Protein AF-A0A316H080-F1 (afdb_monomer_lite)

Foldseek 3Di:
DPPDPVVVVVCPDLVNLLCVLLVVLLVLLCCQVVPQVVVCCVPVNPPDPQAGQQNQSLLSLLVLCLVVQLSSLVSNLVSLLVSCVVPVDPPFDPVLSVQLSCLVRVLLSVLLCVVCVVVVNNPPDCPDPCNVVSSLVSQLRSQQSSLVSNLVSVCVRPPPSNDPSNSVRSSNSSNSNNVVNVVVVVVVVVVVVVVVVVD

Organism: NCBI:txid164332

Structure (mmCIF, N/CA/C/O backbone):
data_AF-A0A316H080-F1
#
_entry.id   AF-A0A316H080-F1
#
loop_
_atom_site.group_PDB
_atom_site.id
_atom_site.type_symbol
_atom_site.label_atom_id
_atom_site.label_alt_id
_atom_site.label_comp_id
_atom_site.label_asym_id
_atom_site.label_entity_id
_atom_site.label_seq_id
_atom_site.pdbx_PDB_ins_code
_atom_site.Cartn_x
_atom_site.Cartn_y
_atom_site.Cartn_z
_atom_site.occupancy
_atom_site.B_iso_or_equiv
_atom_site.auth_seq_id
_atom_site.auth_comp_id
_atom_site.auth_asym_id
_atom_site.auth_atom_id
_atom_site.pdbx_PDB_model_num
ATOM 1 N N . MET A 1 1 ? -32.133 -2.693 11.289 1.00 45.84 1 MET A N 1
ATOM 2 C CA . MET A 1 1 ? -31.827 -4.051 10.782 1.00 45.84 1 MET A CA 1
ATOM 3 C C . MET A 1 1 ? -30.527 -4.527 11.407 1.00 45.84 1 MET A C 1
ATOM 5 O O . MET A 1 1 ? -29.445 -4.216 10.919 1.00 45.84 1 MET A O 1
ATOM 9 N N . GLU A 1 2 ? -30.630 -5.203 12.543 1.00 45.09 2 GLU A N 1
ATOM 10 C CA . GLU A 1 2 ? -29.490 -5.771 13.254 1.00 45.09 2 GLU A CA 1
ATOM 11 C C . GLU A 1 2 ? -29.022 -7.025 12.501 1.00 45.09 2 GLU A C 1
ATOM 13 O O . GLU A 1 2 ? -29.750 -8.008 12.401 1.00 45.09 2 GLU A O 1
ATOM 18 N N . LYS A 1 3 ? -27.849 -6.963 11.852 1.00 55.53 3 LYS A N 1
ATOM 19 C CA . LYS A 1 3 ? -27.286 -8.118 11.127 1.00 55.53 3 LYS A CA 1
ATOM 20 C C . LYS A 1 3 ? -27.113 -9.292 12.097 1.00 55.53 3 LYS A C 1
ATOM 22 O O . LYS A 1 3 ? -26.374 -9.137 13.070 1.00 55.53 3 LYS A O 1
ATOM 27 N N . ASN A 1 4 ? -27.739 -10.428 11.764 1.00 77.00 4 ASN A N 1
ATOM 28 C CA . ASN A 1 4 ? -27.699 -11.702 12.488 1.00 77.00 4 ASN A CA 1
ATOM 29 C C . ASN A 1 4 ? -26.263 -12.019 12.987 1.00 77.00 4 ASN A C 1
ATOM 31 O O . ASN A 1 4 ? -25.309 -11.925 12.199 1.00 77.00 4 ASN A O 1
ATOM 35 N N . PRO A 1 5 ? -26.078 -12.353 14.281 1.00 72.94 5 PRO A N 1
ATOM 36 C CA . PRO A 1 5 ? -24.770 -12.636 14.877 1.00 72.94 5 PRO A CA 1
ATOM 37 C C . PRO A 1 5 ? -23.991 -13.745 14.159 1.00 72.94 5 PRO A C 1
ATOM 39 O O . PRO A 1 5 ? -22.766 -13.652 14.056 1.00 72.94 5 PRO A O 1
ATOM 42 N N . GLU A 1 6 ? -24.668 -14.737 13.576 1.00 71.31 6 GLU A N 1
ATOM 43 C CA . GLU A 1 6 ? -24.010 -15.774 12.773 1.00 71.31 6 GLU A CA 1
ATOM 44 C C . GLU A 1 6 ? -23.392 -15.204 11.496 1.00 71.31 6 GLU A C 1
ATOM 46 O O . GLU A 1 6 ? -22.246 -15.505 11.159 1.00 71.31 6 GLU A O 1
ATOM 51 N N . THR A 1 7 ? -24.095 -14.284 10.832 1.00 69.06 7 THR A N 1
ATOM 52 C CA . THR A 1 7 ? -23.588 -13.597 9.642 1.00 69.06 7 THR A CA 1
ATOM 53 C C . THR A 1 7 ? -22.339 -12.777 9.971 1.00 69.06 7 THR A C 1
ATOM 55 O O . THR A 1 7 ? -21.382 -12.789 9.200 1.00 69.06 7 THR A O 1
ATOM 58 N N . ARG A 1 8 ?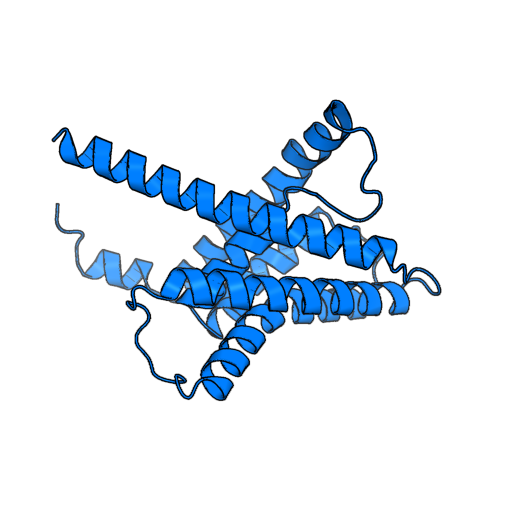 -22.283 -12.108 11.135 1.00 68.31 8 ARG A N 1
ATOM 59 C CA . ARG A 1 8 ? -21.060 -11.406 11.577 1.00 68.31 8 ARG A CA 1
ATOM 60 C C . ARG A 1 8 ? -19.903 -12.368 11.842 1.00 68.31 8 ARG A C 1
ATOM 62 O O . ARG A 1 8 ? -18.763 -12.033 11.534 1.00 68.31 8 ARG A O 1
ATOM 69 N N . ARG A 1 9 ? -20.182 -13.551 12.394 1.00 74.06 9 ARG A N 1
ATOM 70 C CA . ARG A 1 9 ? -19.163 -14.562 12.707 1.00 74.06 9 ARG A CA 1
ATOM 71 C C . ARG A 1 9 ? -18.524 -15.135 11.440 1.00 74.06 9 ARG A C 1
ATOM 73 O O . ARG A 1 9 ? -17.303 -15.239 11.381 1.00 74.06 9 ARG A O 1
ATOM 80 N N . VAL A 1 10 ? -19.330 -15.414 10.413 1.00 70.31 10 VAL A N 1
ATOM 81 C CA . VAL A 1 10 ? -18.848 -15.887 9.102 1.00 70.31 10 VAL A CA 1
ATOM 82 C C . VAL A 1 10 ? -18.034 -14.806 8.385 1.00 70.31 10 VAL A C 1
ATOM 84 O O . VAL A 1 10 ? -16.929 -15.087 7.922 1.00 70.31 10 VAL A O 1
ATOM 87 N N . LEU A 1 11 ? -18.522 -13.558 8.354 1.00 70.25 11 LEU A N 1
ATOM 88 C CA . LEU A 1 11 ? -17.794 -12.426 7.756 1.00 70.25 11 LEU A CA 1
ATOM 89 C C . LEU A 1 11 ? -16.446 -12.144 8.436 1.00 70.25 11 LEU A C 1
ATOM 91 O O . LEU A 1 11 ? -15.517 -11.683 7.780 1.00 70.25 11 LEU A O 1
ATOM 95 N N . ASN A 1 12 ? -16.331 -12.435 9.731 1.00 78.19 12 ASN A N 1
ATOM 96 C CA . ASN A 1 12 ? -15.096 -12.245 10.489 1.00 78.19 12 ASN A CA 1
ATOM 97 C C . ASN A 1 12 ? -14.151 -13.452 10.440 1.00 78.19 12 ASN A C 1
ATOM 99 O O . ASN A 1 12 ? -13.085 -13.400 11.055 1.00 78.19 12 ASN A O 1
ATOM 103 N N . SER A 1 13 ? -14.512 -14.527 9.734 1.00 87.31 13 SER A N 1
ATOM 104 C CA . SER A 1 13 ? -13.633 -15.685 9.607 1.00 87.31 13 SER A CA 1
ATOM 105 C C . SER A 1 13 ? -12.375 -15.327 8.792 1.00 87.31 13 SER A C 1
ATOM 107 O O . SER A 1 13 ? -12.478 -14.637 7.771 1.00 87.31 13 SER A O 1
ATOM 109 N N . PRO A 1 14 ? -11.178 -15.796 9.200 1.00 88.50 14 PRO A N 1
ATOM 110 C CA . PRO A 1 14 ? -9.933 -15.542 8.476 1.00 88.50 14 PRO A CA 1
ATOM 111 C C . PRO A 1 14 ? -9.984 -15.822 6.962 1.00 88.50 14 PRO A C 1
ATOM 113 O O . PRO A 1 14 ? -9.531 -14.960 6.213 1.00 88.50 14 PRO A O 1
ATOM 116 N N . PRO A 1 15 ? -10.557 -16.942 6.460 1.00 89.38 15 PRO A N 1
ATOM 117 C CA . PRO A 1 15 ? -10.584 -17.198 5.018 1.00 89.38 15 PRO A CA 1
ATOM 118 C C . PRO A 1 15 ? -11.458 -16.197 4.252 1.00 89.38 15 PRO A C 1
ATOM 120 O O . PRO A 1 15 ? -11.080 -15.769 3.162 1.00 89.38 15 PRO A O 1
ATOM 123 N N . VAL A 1 16 ? -12.592 -15.773 4.823 1.00 90.25 16 VAL A N 1
ATOM 124 C CA . VAL A 1 16 ? -13.460 -14.763 4.199 1.00 90.25 16 VAL A CA 1
ATOM 125 C C . VAL A 1 16 ? -12.756 -13.409 4.159 1.00 90.25 16 VAL A C 1
ATOM 127 O O . VAL A 1 16 ? -12.789 -12.742 3.127 1.00 90.25 16 VAL A O 1
ATOM 130 N N . LYS A 1 17 ? -12.058 -13.023 5.236 1.00 90.31 17 LYS A N 1
ATOM 131 C CA . LYS A 1 17 ? -11.241 -11.802 5.250 1.00 90.31 17 LYS A CA 1
ATOM 132 C C . LYS A 1 17 ? -10.152 -11.836 4.182 1.00 90.31 17 LYS A C 1
ATOM 134 O O . LYS A 1 17 ? -10.043 -10.875 3.428 1.00 90.31 17 LYS A O 1
ATOM 139 N N . THR A 1 18 ? -9.396 -12.930 4.077 1.00 92.44 18 THR A N 1
ATOM 140 C CA . THR A 1 18 ? -8.377 -13.094 3.029 1.00 92.44 18 THR A CA 1
ATOM 141 C C . THR A 1 18 ? -8.987 -12.921 1.645 1.00 92.44 18 THR A C 1
ATOM 143 O O . THR A 1 18 ? -8.486 -12.126 0.856 1.00 92.44 18 THR A O 1
ATOM 146 N N . LEU A 1 19 ? -10.093 -13.617 1.363 1.00 93.56 19 LEU A N 1
ATOM 147 C CA . LEU A 1 19 ? -10.756 -13.564 0.062 1.00 93.56 19 LEU A CA 1
ATOM 148 C C . LEU A 1 19 ? -11.213 -12.142 -0.286 1.00 93.56 19 LEU A C 1
ATOM 150 O O . LEU A 1 19 ? -10.944 -11.658 -1.383 1.00 93.56 19 LEU A O 1
ATOM 154 N N . VAL A 1 20 ? -11.870 -11.457 0.652 1.00 93.62 20 VAL A N 1
ATOM 155 C CA . VAL A 1 20 ? -12.386 -10.100 0.440 1.00 93.62 20 VAL A CA 1
ATOM 156 C C . VAL A 1 20 ? -11.247 -9.093 0.295 1.00 93.62 20 VAL A C 1
ATOM 158 O O . VAL A 1 20 ? -11.244 -8.313 -0.653 1.00 93.62 20 VAL A O 1
ATOM 161 N N . LEU A 1 21 ? -10.269 -9.103 1.203 1.00 94.50 21 LEU A N 1
ATOM 162 C CA . LEU A 1 21 ? -9.181 -8.124 1.208 1.00 94.50 21 LEU A CA 1
ATOM 163 C C . LEU A 1 21 ? -8.248 -8.309 0.011 1.00 94.50 21 LEU A C 1
ATOM 165 O O . LEU A 1 21 ? -7.911 -7.327 -0.648 1.00 94.50 21 LEU A O 1
ATOM 169 N N . SER A 1 22 ? -7.886 -9.550 -0.324 1.00 94.12 22 SER A N 1
ATOM 170 C CA . SER A 1 22 ? -7.125 -9.830 -1.543 1.00 94.12 22 SER A CA 1
ATOM 171 C C . SER A 1 22 ? -7.927 -9.520 -2.803 1.00 94.12 22 SER A C 1
ATOM 173 O O . SER A 1 22 ? -7.367 -8.965 -3.742 1.00 94.12 22 SER A O 1
ATOM 175 N N . GLY A 1 23 ? -9.232 -9.809 -2.828 1.00 94.25 23 GLY A N 1
ATOM 176 C CA . GLY A 1 23 ? -10.099 -9.462 -3.956 1.00 94.25 23 GLY A CA 1
ATOM 177 C C . GLY A 1 23 ? -10.169 -7.953 -4.201 1.00 94.25 23 GLY A C 1
ATOM 178 O O . GLY A 1 23 ? -10.011 -7.506 -5.335 1.00 94.25 23 GLY A O 1
ATOM 179 N N . ILE A 1 24 ? -10.326 -7.156 -3.138 1.00 94.94 24 ILE A N 1
ATOM 180 C CA . ILE A 1 24 ? -10.283 -5.688 -3.220 1.00 94.94 24 ILE A CA 1
ATOM 181 C C . ILE A 1 24 ? -8.909 -5.220 -3.701 1.00 94.94 24 ILE A C 1
ATOM 183 O O . ILE A 1 24 ? -8.838 -4.369 -4.5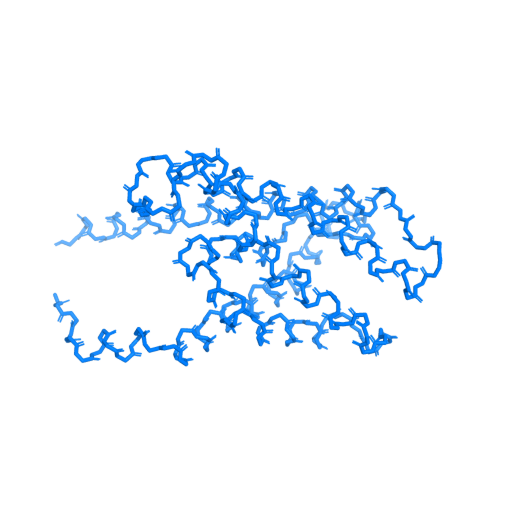84 1.00 94.94 24 ILE A O 1
ATOM 187 N N . LEU A 1 25 ? -7.822 -5.783 -3.165 1.00 94.31 25 LEU A N 1
ATOM 188 C CA . LEU A 1 25 ? -6.469 -5.432 -3.590 1.00 94.31 25 LEU A CA 1
ATOM 189 C C . LEU A 1 25 ? -6.269 -5.688 -5.089 1.00 94.31 25 LEU A C 1
ATOM 191 O O . LEU A 1 25 ? -5.780 -4.807 -5.788 1.00 94.31 25 LEU A O 1
ATOM 195 N N . VAL A 1 26 ? -6.683 -6.854 -5.594 1.00 94.88 26 VAL A N 1
ATOM 196 C CA . VAL A 1 26 ? -6.605 -7.182 -7.026 1.00 94.88 26 VAL A CA 1
ATOM 197 C C . VAL A 1 26 ? -7.430 -6.199 -7.849 1.00 94.88 26 VAL A C 1
ATOM 199 O O . VAL A 1 26 ? -6.930 -5.680 -8.841 1.00 94.88 26 VAL A O 1
ATOM 202 N N . ALA A 1 27 ? -8.655 -5.881 -7.424 1.00 94.50 27 ALA A N 1
ATOM 203 C CA . ALA A 1 27 ? -9.484 -4.896 -8.112 1.00 94.50 27 ALA A CA 1
ATOM 204 C C . ALA A 1 27 ? -8.803 -3.518 -8.172 1.00 94.50 27 ALA A C 1
ATOM 206 O O . ALA A 1 27 ? -8.799 -2.888 -9.225 1.00 94.50 27 ALA A O 1
ATOM 207 N N . LEU A 1 28 ? -8.176 -3.068 -7.081 1.00 93.62 28 LEU A N 1
ATOM 208 C CA . LEU A 1 28 ? -7.415 -1.816 -7.061 1.00 93.62 28 LEU A CA 1
ATOM 209 C C . LEU A 1 28 ? -6.197 -1.871 -7.981 1.00 93.62 28 LEU A C 1
ATOM 211 O O . LEU A 1 28 ? -5.952 -0.910 -8.699 1.00 93.62 28 LEU A O 1
ATOM 215 N N . VAL A 1 29 ? -5.461 -2.985 -8.002 1.00 92.06 29 VAL A N 1
ATOM 216 C CA . VAL A 1 29 ? -4.328 -3.179 -8.918 1.00 92.06 29 VAL A CA 1
ATOM 217 C C . VAL A 1 29 ? -4.794 -3.090 -10.372 1.00 92.06 29 VAL A C 1
ATOM 219 O O . VAL A 1 29 ? -4.163 -2.386 -11.160 1.00 92.06 29 VAL A O 1
ATOM 222 N N . VAL A 1 30 ? -5.910 -3.743 -10.709 1.00 93.62 30 VAL A N 1
ATOM 223 C CA . VAL A 1 30 ? -6.507 -3.702 -12.050 1.00 93.62 30 VAL A CA 1
ATOM 224 C C . VAL A 1 30 ? -6.950 -2.286 -12.406 1.00 93.62 30 VAL A C 1
ATOM 226 O O . VAL A 1 30 ? -6.586 -1.788 -13.462 1.00 93.62 30 VAL A O 1
ATOM 229 N N . ILE A 1 31 ? -7.672 -1.594 -11.521 1.00 93.12 31 ILE A N 1
ATOM 230 C CA . ILE A 1 31 ? -8.096 -0.203 -11.748 1.00 93.12 31 ILE A CA 1
ATOM 231 C C . ILE A 1 31 ? -6.880 0.704 -11.954 1.00 93.12 31 ILE A C 1
ATOM 233 O O . ILE A 1 31 ? -6.865 1.521 -12.874 1.00 93.12 31 ILE A O 1
ATOM 237 N N . THR A 1 32 ? -5.842 0.551 -11.132 1.00 91.56 32 THR A N 1
ATOM 238 C CA . THR A 1 32 ? -4.633 1.360 -11.252 1.00 91.56 32 THR A CA 1
ATOM 239 C C . THR A 1 32 ? -3.960 1.153 -12.606 1.00 91.56 32 THR A C 1
ATOM 241 O O . THR A 1 32 ? -3.711 2.129 -13.302 1.00 91.56 32 THR A O 1
ATOM 244 N N . HIS A 1 33 ? -3.735 -0.084 -13.040 1.00 89.56 33 HIS A N 1
ATOM 245 C CA . HIS A 1 33 ? -3.022 -0.328 -14.297 1.00 89.56 33 HIS A CA 1
ATOM 246 C C . HIS A 1 33 ? -3.889 -0.139 -15.548 1.00 89.56 33 HIS A C 1
ATOM 248 O O . HIS A 1 33 ? -3.376 0.254 -16.589 1.00 89.56 33 HIS A O 1
ATOM 254 N N . SER A 1 34 ? -5.192 -0.414 -15.477 1.00 90.31 34 SER A N 1
ATOM 255 C CA . SER A 1 34 ? -6.083 -0.368 -16.644 1.00 90.31 34 SER A CA 1
ATOM 256 C C . SER A 1 34 ? -6.801 0.966 -16.829 1.00 90.31 34 SER A C 1
ATOM 258 O O . SER A 1 34 ? -7.292 1.224 -17.922 1.00 90.31 34 SER A O 1
ATOM 260 N N . VAL A 1 35 ? -6.890 1.805 -15.793 1.00 91.38 35 VAL A N 1
ATOM 261 C CA . VAL A 1 35 ? -7.591 3.100 -15.865 1.00 91.38 35 VAL A CA 1
ATOM 262 C C . VAL A 1 35 ? -6.659 4.252 -15.524 1.00 91.38 35 VAL A C 1
ATOM 264 O O . VAL A 1 35 ? -6.578 5.215 -16.278 1.00 91.38 35 VAL A O 1
ATOM 267 N N . ILE A 1 36 ? -5.946 4.166 -14.404 1.00 89.62 36 ILE A N 1
ATOM 268 C CA . ILE A 1 36 ? -5.178 5.305 -13.885 1.00 89.62 36 ILE A CA 1
ATOM 269 C C . ILE A 1 36 ? -3.898 5.521 -14.666 1.00 89.62 36 ILE A C 1
ATOM 271 O O . ILE A 1 36 ? -3.662 6.632 -15.112 1.00 89.62 36 ILE A O 1
ATOM 275 N N . VAL A 1 37 ? -3.111 4.469 -14.872 1.00 88.75 37 VAL A N 1
ATOM 276 C CA . VAL A 1 37 ? -1.889 4.521 -15.679 1.00 88.75 37 VAL A CA 1
ATOM 277 C C . VAL A 1 37 ? -2.164 5.104 -17.073 1.00 88.75 37 VAL A C 1
ATOM 279 O O . VAL A 1 37 ? -1.567 6.127 -17.397 1.00 88.75 37 VAL A O 1
ATOM 282 N N . PRO A 1 38 ? -3.106 4.581 -17.890 1.00 88.25 38 PRO A N 1
ATOM 283 C CA . PRO A 1 38 ? -3.368 5.172 -19.204 1.00 88.25 38 PRO A CA 1
ATOM 284 C C . PRO A 1 38 ? -3.900 6.608 -19.115 1.00 88.25 38 PRO A C 1
ATOM 286 O O . PRO A 1 38 ? -3.559 7.436 -19.955 1.00 88.25 38 PRO A O 1
ATOM 289 N N . PHE A 1 39 ? -4.693 6.935 -18.093 1.00 88.06 39 PHE A N 1
ATOM 290 C CA . PHE A 1 39 ? -5.148 8.305 -17.874 1.00 88.06 39 PHE A CA 1
ATOM 291 C C . PHE A 1 39 ? -3.981 9.258 -17.563 1.00 88.06 39 PHE A C 1
ATOM 293 O O . PHE A 1 39 ? -3.881 10.313 -18.188 1.00 88.06 39 PHE A O 1
ATOM 300 N N . GLU A 1 40 ? -3.070 8.872 -16.665 1.00 86.38 40 GLU A N 1
ATOM 301 C CA . GLU A 1 40 ? -1.841 9.614 -16.361 1.00 86.38 40 GLU A CA 1
ATOM 302 C C . GLU A 1 40 ? -1.015 9.830 -17.633 1.00 86.38 40 GLU A C 1
ATOM 304 O O . GLU A 1 40 ? -0.646 10.971 -17.908 1.00 86.38 40 GLU A O 1
ATOM 309 N N . HIS A 1 41 ? -0.846 8.790 -18.459 1.00 85.88 41 HIS A N 1
ATOM 310 C CA . HIS A 1 41 ? -0.130 8.887 -19.733 1.00 85.88 41 HIS A CA 1
ATOM 311 C C . HIS A 1 41 ? -0.745 9.909 -20.695 1.00 85.88 41 HIS A C 1
ATOM 313 O O . HIS A 1 41 ? -0.039 10.694 -21.326 1.00 85.88 41 HIS A O 1
ATOM 319 N N . THR A 1 42 ? -2.076 9.945 -20.796 1.00 87.06 42 THR A N 1
ATOM 320 C CA . THR A 1 42 ? -2.763 10.886 -21.697 1.00 87.06 42 THR A CA 1
ATOM 321 C C . THR A 1 42 ? -2.760 12.334 -21.207 1.00 87.06 42 THR A C 1
ATOM 323 O O . THR A 1 42 ? -2.724 13.249 -22.026 1.00 87.06 42 THR A O 1
ATOM 326 N N . VAL A 1 43 ? -2.823 12.558 -19.890 1.00 85.81 43 VAL A N 1
ATOM 327 C CA . VAL A 1 43 ? -2.989 13.901 -19.306 1.00 85.81 43 VAL A CA 1
ATOM 328 C C . VAL A 1 43 ? -1.651 14.538 -18.942 1.00 85.81 43 VAL A C 1
ATOM 330 O O . VAL A 1 43 ? -1.475 15.740 -19.128 1.00 85.81 43 VAL A O 1
ATOM 333 N N . LEU A 1 44 ? -0.724 13.749 -18.400 1.00 80.19 44 LEU A N 1
ATOM 334 C CA . LEU A 1 44 ? 0.560 14.216 -17.878 1.00 80.19 44 LEU A CA 1
ATOM 335 C C . LEU A 1 44 ? 1.744 13.849 -18.793 1.00 80.19 44 LEU A C 1
ATOM 337 O O . LEU A 1 44 ? 2.852 14.324 -18.542 1.00 80.19 44 LEU A O 1
ATOM 341 N N . GLY A 1 45 ? 1.526 13.045 -19.841 1.00 78.25 45 GLY A N 1
ATOM 342 C CA . GLY A 1 45 ? 2.584 12.465 -20.681 1.00 78.25 45 GLY A CA 1
ATOM 343 C C . GLY A 1 45 ? 3.240 11.250 -20.016 1.00 78.25 45 GLY A C 1
ATOM 344 O O . GLY A 1 45 ? 2.599 10.567 -19.228 1.00 78.25 45 GLY A O 1
ATOM 345 N N . ASP A 1 46 ? 4.538 11.023 -20.248 1.00 71.88 46 ASP A N 1
ATOM 346 C CA . ASP A 1 46 ? 5.353 10.007 -19.546 1.00 71.88 46 ASP A CA 1
ATOM 347 C C . ASP A 1 46 ? 6.254 10.619 -18.443 1.00 71.88 46 ASP A C 1
ATOM 349 O O . ASP A 1 46 ? 7.480 10.553 -18.529 1.00 71.88 46 ASP A O 1
ATOM 353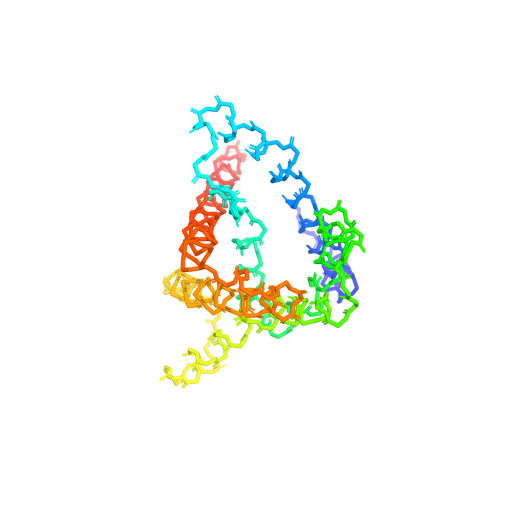 N N . PRO A 1 47 ? 5.720 11.260 -17.380 1.00 62.41 47 PRO A N 1
ATOM 354 C CA . PRO A 1 47 ? 6.568 11.841 -16.338 1.00 62.41 47 PRO A CA 1
ATOM 355 C C . PRO A 1 47 ? 7.151 10.783 -15.383 1.00 62.41 47 PRO A C 1
ATOM 357 O O . PRO A 1 47 ? 8.110 11.069 -14.660 1.00 62.41 47 PRO A O 1
ATOM 360 N N . PHE A 1 48 ? 6.581 9.571 -15.357 1.00 65.81 48 PHE A N 1
ATOM 361 C CA . PHE A 1 48 ? 6.970 8.481 -14.463 1.00 65.81 48 PHE A CA 1
ATOM 362 C C . PHE A 1 48 ? 7.282 7.191 -15.237 1.00 65.81 48 PHE A C 1
ATOM 364 O O . PHE A 1 48 ? 6.468 6.279 -15.281 1.00 65.81 48 PHE A O 1
ATOM 371 N N . ASP A 1 49 ? 8.500 7.066 -15.770 1.00 65.56 49 ASP A N 1
ATOM 372 C CA . ASP A 1 49 ? 8.967 5.821 -16.414 1.00 65.56 49 ASP A CA 1
ATOM 373 C C . ASP A 1 49 ? 8.921 4.586 -15.495 1.00 65.56 49 ASP A C 1
ATOM 375 O O . ASP A 1 49 ? 8.917 3.447 -15.963 1.00 65.56 49 ASP A O 1
ATOM 379 N N . GLN A 1 50 ? 8.973 4.782 -14.171 1.00 63.53 50 GLN A N 1
ATOM 380 C CA . GLN A 1 50 ? 9.145 3.696 -13.199 1.00 63.53 50 GLN A CA 1
ATOM 381 C C . GLN A 1 50 ? 8.155 3.752 -12.027 1.00 63.53 50 GLN A C 1
ATOM 383 O O . GLN A 1 50 ? 8.347 3.053 -11.030 1.00 63.53 50 GLN A O 1
ATOM 388 N N . GLY A 1 51 ? 7.108 4.577 -12.117 1.00 66.31 51 GLY A N 1
ATOM 389 C CA . GLY A 1 51 ? 6.146 4.776 -11.036 1.00 66.31 51 GLY A CA 1
ATOM 390 C C . GLY A 1 51 ? 4.746 5.112 -11.535 1.00 66.31 51 GLY A C 1
ATOM 391 O O . GLY A 1 51 ? 4.551 5.450 -12.692 1.00 66.31 51 GLY A O 1
ATOM 392 N N . VAL A 1 52 ? 3.768 5.020 -10.636 1.00 80.00 52 VAL A N 1
ATOM 393 C CA . VAL A 1 52 ? 2.381 5.437 -10.884 1.00 80.00 52 VAL A CA 1
ATOM 394 C C . VAL A 1 52 ? 2.028 6.467 -9.829 1.00 80.00 52 VAL A C 1
ATOM 396 O O . VAL A 1 52 ? 2.190 6.185 -8.638 1.00 80.00 52 VAL A O 1
ATOM 399 N N . LEU A 1 53 ? 1.572 7.652 -10.234 1.00 82.50 53 LEU A N 1
ATOM 400 C CA . LEU A 1 53 ? 1.357 8.750 -9.294 1.00 82.50 53 LEU A CA 1
ATOM 401 C C . LEU A 1 53 ? 0.186 8.442 -8.351 1.00 82.50 53 LEU A C 1
ATOM 403 O O . LEU A 1 53 ? 0.289 8.614 -7.139 1.00 82.50 53 LEU A O 1
ATOM 407 N N . PHE A 1 54 ? -0.914 7.914 -8.878 1.00 85.25 54 PHE A N 1
ATOM 408 C CA . PHE A 1 54 ? -2.079 7.503 -8.099 1.00 85.25 54 PHE A CA 1
ATOM 409 C C . PHE A 1 54 ? -2.081 5.990 -7.839 1.00 85.25 54 PHE A C 1
ATOM 411 O O . PHE A 1 54 ? -2.991 5.259 -8.237 1.00 85.25 54 PHE A O 1
ATOM 418 N N . TYR A 1 55 ? -1.073 5.494 -7.116 1.00 86.62 55 TYR A N 1
ATOM 419 C CA . TYR A 1 55 ? -0.976 4.070 -6.782 1.00 86.62 55 TYR A CA 1
ATOM 420 C C . TYR A 1 55 ? -1.879 3.675 -5.590 1.00 86.62 55 TYR A C 1
ATOM 422 O O . TYR A 1 55 ? -1.445 3.591 -4.438 1.00 86.62 55 TYR A O 1
ATOM 430 N N . LEU A 1 56 ? -3.167 3.416 -5.857 1.00 89.62 56 LEU A N 1
ATOM 431 C CA . LEU A 1 56 ? -4.159 3.042 -4.829 1.00 89.62 56 LEU A CA 1
ATOM 432 C C . LEU A 1 56 ? -3.841 1.780 -4.008 1.00 89.62 56 LEU A C 1
ATOM 434 O O . LEU A 1 56 ? -4.140 1.789 -2.808 1.00 89.62 56 LEU A O 1
ATOM 438 N N . PRO A 1 57 ? -3.267 0.697 -4.574 1.00 91.69 57 PRO A N 1
ATOM 439 C CA . PRO A 1 57 ? -3.028 -0.532 -3.819 1.00 91.69 57 PRO A CA 1
ATOM 440 C C . PRO A 1 57 ? -2.223 -0.295 -2.538 1.00 91.69 57 PRO A C 1
ATOM 442 O O . PRO A 1 57 ? -2.496 -0.913 -1.509 1.00 91.69 57 PRO A O 1
ATOM 445 N N . PHE A 1 58 ? -1.278 0.649 -2.576 1.00 92.31 58 PHE A N 1
ATOM 446 C CA . PHE A 1 58 ? -0.470 1.011 -1.417 1.00 92.31 58 PHE A CA 1
ATOM 447 C C . PHE A 1 58 ? -1.307 1.606 -0.280 1.00 92.31 58 PHE A C 1
ATOM 449 O O . PHE A 1 58 ? -1.213 1.145 0.857 1.00 92.31 58 PHE A O 1
ATOM 456 N N . GLY A 1 59 ? -2.167 2.586 -0.575 1.00 91.19 59 GLY A N 1
ATOM 457 C CA . GLY A 1 59 ? -3.021 3.213 0.435 1.00 91.19 59 GLY A CA 1
ATOM 458 C C . GLY A 1 59 ? -3.952 2.213 1.115 1.00 91.19 59 GLY A C 1
ATOM 459 O O . GLY A 1 59 ? -4.056 2.190 2.342 1.00 91.19 59 GLY A O 1
ATOM 460 N N . PHE A 1 60 ? -4.580 1.340 0.325 1.00 93.75 60 PHE A N 1
ATOM 461 C CA . PHE A 1 60 ? -5.427 0.268 0.844 1.00 93.75 60 PHE A CA 1
ATOM 462 C C . PHE A 1 60 ? -4.654 -0.688 1.757 1.00 93.75 60 PHE A C 1
ATOM 464 O O . PHE A 1 60 ? -5.104 -0.971 2.867 1.00 93.75 60 PHE A O 1
ATOM 471 N N . TRP A 1 61 ? -3.471 -1.140 1.336 1.00 92.50 61 TRP A N 1
ATOM 472 C CA . TRP A 1 61 ? -2.637 -2.017 2.151 1.00 92.50 61 TRP A CA 1
ATOM 473 C C . TRP A 1 61 ? -2.257 -1.371 3.489 1.00 92.50 61 TRP A C 1
ATOM 475 O O . TRP A 1 61 ? -2.436 -2.009 4.526 1.00 92.50 61 TRP A O 1
ATOM 485 N N . VAL A 1 62 ? -1.803 -0.114 3.513 1.00 93.06 62 VAL A N 1
ATOM 486 C CA . VAL A 1 62 ? -1.452 0.573 4.772 1.00 93.06 62 VAL A CA 1
ATOM 487 C C . VAL A 1 62 ? -2.645 0.606 5.735 1.00 93.06 62 VAL A C 1
ATOM 489 O O . VAL A 1 62 ? -2.487 0.342 6.928 1.00 93.06 62 VAL A O 1
ATOM 492 N N . ILE A 1 63 ? -3.853 0.859 5.223 1.00 91.88 63 ILE A N 1
ATOM 493 C CA . ILE A 1 63 ? -5.085 0.855 6.024 1.00 91.88 63 ILE A CA 1
ATOM 494 C C . ILE A 1 63 ? -5.390 -0.552 6.558 1.00 91.88 63 ILE A C 1
ATOM 496 O O . ILE A 1 63 ? -5.706 -0.713 7.735 1.00 91.88 63 ILE A O 1
ATOM 500 N N . VAL A 1 64 ? -5.272 -1.591 5.730 1.00 92.38 64 VAL A N 1
ATOM 501 C CA . VAL A 1 64 ? -5.489 -2.979 6.169 1.00 92.38 64 VAL A CA 1
ATOM 502 C C . VAL A 1 64 ? -4.451 -3.397 7.214 1.00 92.38 64 VAL A C 1
ATOM 504 O O . VAL A 1 64 ? -4.811 -4.017 8.211 1.00 92.38 64 VAL A O 1
ATOM 507 N N . ALA A 1 65 ? -3.185 -3.015 7.038 1.00 91.81 65 ALA A N 1
ATOM 508 C CA . ALA A 1 65 ? -2.114 -3.270 7.999 1.00 91.81 65 ALA A CA 1
ATOM 509 C C . ALA A 1 65 ? -2.362 -2.586 9.347 1.00 91.81 65 ALA A C 1
ATOM 511 O O . ALA A 1 65 ? -2.062 -3.166 10.389 1.00 91.81 65 ALA A O 1
ATOM 512 N N . TYR A 1 66 ? -2.971 -1.400 9.344 1.00 90.06 66 TYR A N 1
ATOM 513 C CA . TYR A 1 66 ? -3.379 -0.726 10.570 1.00 90.06 66 TYR A CA 1
ATOM 514 C C . TYR A 1 66 ? -4.424 -1.530 11.364 1.00 90.06 66 TYR A C 1
ATOM 516 O O . TYR A 1 66 ? -4.288 -1.685 12.577 1.00 90.06 66 TYR A O 1
ATOM 524 N N . PHE A 1 67 ? -5.447 -2.077 10.694 1.00 88.12 67 PHE A N 1
ATOM 525 C CA . PHE A 1 67 ? -6.535 -2.803 11.363 1.00 88.12 67 PHE A CA 1
ATOM 526 C C . PHE A 1 67 ? -6.198 -4.262 11.697 1.00 88.12 67 PHE A C 1
ATOM 528 O O . PHE A 1 67 ? -6.529 -4.734 12.782 1.00 88.12 67 PHE A O 1
ATOM 535 N N . GLU A 1 68 ? -5.547 -4.984 10.784 1.00 88.25 68 GLU A N 1
ATOM 536 C CA . GLU A 1 68 ? -5.301 -6.430 10.909 1.00 88.25 68 GLU A CA 1
ATOM 537 C C . GLU A 1 68 ? -3.877 -6.754 11.412 1.00 88.25 68 GLU A C 1
ATOM 539 O O . GLU A 1 68 ? -3.563 -7.909 11.723 1.00 88.25 68 GLU A O 1
ATOM 544 N N . ARG A 1 69 ? -3.010 -5.740 11.559 1.00 89.12 69 ARG A N 1
ATOM 545 C CA . ARG A 1 69 ? -1.621 -5.864 12.042 1.00 89.12 69 ARG A CA 1
ATOM 546 C C . ARG A 1 69 ? -0.845 -6.886 11.197 1.00 89.12 69 ARG A C 1
ATOM 548 O O . ARG A 1 69 ? -0.892 -6.842 9.971 1.00 89.12 69 ARG A O 1
ATOM 555 N N . TRP A 1 70 ? -0.154 -7.833 11.833 1.00 91.88 70 TRP A N 1
ATOM 556 C CA . TRP A 1 70 ? 0.594 -8.900 11.157 1.00 91.88 70 TRP A CA 1
ATOM 557 C C . TRP A 1 70 ? -0.272 -9.807 10.277 1.00 91.88 70 TRP A C 1
ATOM 559 O O . TRP A 1 70 ? 0.221 -10.327 9.279 1.00 91.88 70 TRP A O 1
ATOM 569 N N . HIS A 1 71 ? -1.567 -9.954 10.577 1.00 90.12 71 HIS A N 1
ATOM 570 C CA . HIS A 1 71 ? -2.459 -10.765 9.746 1.00 90.12 71 HIS A CA 1
ATOM 571 C C . HIS A 1 71 ? -2.696 -10.140 8.370 1.00 90.12 71 HIS A C 1
ATOM 573 O O . HIS A 1 71 ? -2.986 -10.868 7.424 1.00 90.12 71 HIS A O 1
ATOM 579 N N . ALA A 1 72 ? -2.500 -8.824 8.220 1.00 90.69 72 ALA A N 1
ATOM 580 C CA . ALA A 1 72 ? -2.586 -8.161 6.924 1.00 90.69 72 ALA A CA 1
ATOM 581 C C . ALA A 1 72 ? -1.629 -8.774 5.895 1.00 90.69 72 ALA A C 1
ATOM 583 O O . ALA A 1 72 ? -2.006 -8.910 4.734 1.00 90.69 72 ALA A O 1
ATOM 584 N N . ALA A 1 73 ? -0.431 -9.198 6.318 1.00 92.50 73 ALA A N 1
ATOM 585 C CA . ALA A 1 73 ? 0.524 -9.857 5.431 1.00 92.50 73 ALA A CA 1
ATOM 586 C C . ALA A 1 73 ? -0.081 -11.134 4.825 1.00 92.50 73 ALA A C 1
ATOM 588 O O . ALA A 1 73 ? -0.050 -11.316 3.612 1.00 92.50 73 ALA A O 1
ATOM 589 N N . LEU A 1 74 ? -0.710 -11.972 5.655 1.00 93.00 74 LEU A N 1
ATOM 590 C CA . LEU A 1 74 ? -1.361 -13.210 5.215 1.00 93.00 74 LEU A CA 1
ATOM 591 C C . LEU A 1 74 ? -2.614 -12.938 4.375 1.00 93.00 74 LEU A C 1
ATOM 593 O O . LEU A 1 74 ? -2.849 -13.616 3.378 1.00 93.00 74 LEU A O 1
ATOM 597 N N . TYR A 1 75 ? -3.413 -11.942 4.761 1.00 93.00 75 TYR A N 1
ATOM 598 C CA . TYR A 1 75 ? -4.669 -11.622 4.084 1.00 93.00 75 TYR A CA 1
ATOM 599 C C . TYR A 1 75 ? -4.476 -10.969 2.716 1.00 93.00 75 TYR A C 1
ATOM 601 O O . TYR A 1 75 ? -5.351 -11.109 1.865 1.00 93.00 75 TYR A O 1
ATOM 609 N N . LEU A 1 76 ? -3.361 -10.262 2.501 1.00 93.69 76 LEU A N 1
ATOM 610 C CA . LEU A 1 76 ? -3.060 -9.547 1.257 1.00 93.69 76 LEU A CA 1
ATOM 611 C C . LEU A 1 76 ? -2.067 -10.281 0.350 1.00 93.69 76 LEU A C 1
ATOM 613 O O . LEU A 1 76 ? -2.041 -10.001 -0.847 1.00 93.69 76 LEU A O 1
ATOM 617 N N . ALA A 1 77 ? -1.272 -11.218 0.881 1.00 93.56 77 ALA A N 1
ATOM 618 C CA . ALA A 1 77 ? -0.306 -11.991 0.100 1.00 93.56 77 ALA A CA 1
ATOM 619 C C . ALA A 1 77 ? -0.886 -12.606 -1.189 1.00 93.56 77 ALA A C 1
ATOM 621 O O . ALA A 1 77 ? -0.265 -12.412 -2.238 1.00 93.56 77 ALA A O 1
ATOM 622 N N . PRO A 1 78 ? -2.057 -13.284 -1.186 1.00 93.69 78 PRO A N 1
ATOM 623 C CA . PRO A 1 78 ? -2.591 -13.838 -2.427 1.00 93.69 78 PRO A CA 1
ATOM 624 C C . PRO A 1 78 ? -2.972 -12.746 -3.433 1.00 93.69 78 PRO A C 1
ATOM 626 O O . PRO A 1 78 ? -2.715 -12.902 -4.623 1.00 93.69 78 PRO A O 1
ATOM 629 N N . GLY A 1 79 ? -3.515 -11.615 -2.975 1.00 92.62 79 GLY A N 1
ATOM 630 C CA . GLY A 1 79 ? -3.830 -10.481 -3.842 1.00 92.62 79 GLY A CA 1
ATOM 631 C C . GLY A 1 79 ? -2.590 -9.846 -4.477 1.00 92.62 79 GLY A C 1
ATOM 632 O O . GLY A 1 79 ? -2.593 -9.576 -5.676 1.00 92.62 79 GLY A O 1
ATOM 633 N N . PHE A 1 80 ? -1.503 -9.674 -3.716 1.00 92.50 80 PHE A N 1
ATOM 634 C CA . PHE A 1 80 ? -0.229 -9.198 -4.266 1.00 92.50 80 PHE A CA 1
ATOM 635 C C . PHE A 1 80 ? 0.377 -10.190 -5.257 1.00 92.50 80 PHE A C 1
ATOM 637 O O . PHE A 1 80 ? 0.813 -9.779 -6.329 1.00 92.50 80 PHE A O 1
ATOM 644 N N . ALA A 1 81 ? 0.372 -11.485 -4.933 1.00 92.44 81 ALA A N 1
ATOM 645 C CA . ALA A 1 81 ? 0.879 -12.521 -5.827 1.00 92.44 81 ALA A CA 1
ATOM 646 C C . ALA A 1 81 ? 0.111 -12.535 -7.160 1.00 92.44 81 ALA A C 1
ATOM 648 O O . ALA A 1 81 ? 0.729 -12.542 -8.223 1.00 92.44 81 ALA A O 1
ATOM 649 N N . LEU A 1 82 ? -1.223 -12.458 -7.116 1.00 92.25 82 LEU A N 1
ATOM 650 C CA . LEU A 1 82 ? -2.055 -12.346 -8.316 1.00 92.25 82 LEU A CA 1
ATOM 651 C C . LEU A 1 82 ? -1.774 -11.052 -9.087 1.00 92.25 82 LEU A C 1
ATOM 653 O O . LEU A 1 82 ? -1.599 -11.099 -10.300 1.00 92.25 82 LEU A O 1
ATOM 657 N N . GLY A 1 83 ? -1.663 -9.912 -8.402 1.00 89.06 83 GLY A N 1
ATOM 658 C CA . GLY A 1 83 ? -1.312 -8.638 -9.033 1.00 89.06 83 GLY A CA 1
ATOM 659 C C . GLY A 1 83 ? 0.029 -8.690 -9.772 1.00 89.06 83 GLY A C 1
ATOM 660 O O . GLY A 1 83 ? 0.132 -8.197 -10.893 1.00 89.06 83 GLY A O 1
ATOM 661 N N . MET A 1 84 ? 1.034 -9.358 -9.196 1.00 88.00 84 MET A N 1
ATOM 662 C CA . MET A 1 84 ? 2.321 -9.584 -9.860 1.00 88.00 84 MET A CA 1
ATOM 663 C C . MET A 1 84 ? 2.191 -10.472 -11.095 1.00 88.00 84 MET A C 1
ATOM 665 O O . MET A 1 84 ? 2.805 -10.179 -12.115 1.00 88.00 84 MET A O 1
ATOM 669 N N . VAL A 1 85 ? 1.394 -11.541 -11.031 1.00 88.50 85 VAL A N 1
ATOM 670 C CA . VAL A 1 85 ? 1.153 -12.408 -12.196 1.00 88.50 85 VAL A CA 1
ATOM 671 C C . VAL A 1 85 ? 0.486 -11.629 -13.331 1.00 88.50 85 VAL A C 1
ATOM 673 O O . VAL A 1 85 ? 0.839 -11.831 -14.489 1.00 88.50 85 VAL A O 1
ATOM 676 N N . LEU A 1 86 ? -0.438 -10.723 -13.004 1.00 88.06 86 LEU A N 1
ATOM 677 C CA . LEU A 1 86 ? -1.171 -9.932 -13.992 1.00 88.06 86 LEU A CA 1
ATOM 678 C C . LEU A 1 86 ? -0.324 -8.817 -14.628 1.00 88.06 86 LEU A C 1
ATOM 680 O O . LEU A 1 86 ? -0.455 -8.590 -15.827 1.00 88.06 86 LEU A O 1
ATOM 684 N N . TYR A 1 87 ? 0.529 -8.131 -13.855 1.00 83.12 87 TYR A N 1
ATOM 685 C CA . TYR A 1 87 ? 1.157 -6.876 -14.303 1.00 83.12 87 TYR A CA 1
ATOM 686 C C . TYR A 1 87 ? 2.686 -6.796 -14.162 1.00 83.12 87 TYR A C 1
ATOM 688 O O . TYR A 1 87 ? 3.293 -5.934 -14.788 1.00 83.12 87 TYR A O 1
ATOM 696 N N . ALA A 1 88 ? 3.352 -7.676 -13.402 1.00 73.12 88 ALA A N 1
ATOM 697 C CA . ALA A 1 88 ? 4.811 -7.602 -13.208 1.00 73.12 88 ALA A CA 1
ATOM 698 C C . ALA A 1 88 ? 5.633 -8.287 -14.322 1.00 73.12 88 ALA A C 1
ATOM 700 O O . ALA A 1 88 ? 6.863 -8.279 -14.275 1.00 73.12 88 ALA A O 1
ATOM 701 N N . GLY A 1 89 ? 4.973 -8.877 -15.325 1.00 66.25 89 GLY A N 1
ATOM 702 C CA . GLY A 1 89 ? 5.620 -9.549 -16.453 1.00 66.25 89 GLY A CA 1
ATOM 703 C C . GLY A 1 89 ? 6.247 -10.909 -16.103 1.00 66.25 89 GLY A C 1
ATOM 704 O O . GLY A 1 89 ? 6.636 -11.202 -14.966 1.00 66.25 89 GLY A O 1
ATOM 705 N N . SER A 1 90 ? 6.355 -11.792 -17.100 1.00 61.28 90 SER A N 1
ATOM 706 C CA . SER A 1 90 ? 6.851 -13.165 -16.913 1.00 61.28 90 SER A CA 1
ATOM 707 C C . SER A 1 90 ? 8.370 -13.259 -16.691 1.00 61.28 90 SER A C 1
ATOM 709 O O . SER A 1 90 ? 8.821 -14.269 -16.156 1.00 61.28 90 SER A O 1
ATOM 711 N N . GLY A 1 91 ? 9.134 -12.216 -17.034 1.00 67.75 91 GLY A N 1
ATOM 712 C CA . GLY A 1 91 ? 10.601 -12.250 -17.115 1.00 67.75 91 GLY A CA 1
ATOM 713 C C . GLY A 1 91 ? 11.376 -12.143 -15.796 1.00 67.75 91 GLY A C 1
ATOM 714 O O . GLY A 1 91 ? 12.572 -12.420 -15.784 1.00 67.75 91 GLY A O 1
ATOM 715 N N . ALA A 1 92 ? 10.741 -11.764 -14.682 1.00 74.62 92 ALA A N 1
ATOM 716 C CA . ALA A 1 92 ? 11.434 -11.682 -13.394 1.00 74.62 92 ALA A CA 1
ATOM 717 C C . ALA A 1 92 ? 11.659 -13.084 -12.780 1.00 74.62 92 ALA A C 1
ATOM 719 O O . ALA A 1 92 ? 10.709 -13.875 -12.718 1.00 74.62 92 ALA A O 1
ATOM 720 N N . PRO A 1 93 ? 12.868 -13.393 -12.268 1.00 85.44 93 PRO A N 1
ATOM 721 C CA . PRO A 1 93 ? 13.153 -14.670 -11.627 1.00 85.44 93 PRO A CA 1
ATOM 722 C C . PRO A 1 93 ? 12.301 -14.853 -10.368 1.00 85.44 93 PRO A C 1
ATOM 724 O O . PRO A 1 93 ? 11.939 -13.890 -9.685 1.00 85.44 93 PRO A O 1
ATOM 727 N N . ILE A 1 94 ? 12.005 -16.109 -10.026 1.00 86.88 94 ILE A N 1
ATOM 728 C CA . ILE A 1 94 ? 11.125 -16.433 -8.894 1.00 86.88 94 ILE A CA 1
ATOM 729 C C . ILE A 1 94 ? 11.634 -15.851 -7.571 1.00 86.88 94 ILE A C 1
ATOM 731 O O . ILE A 1 94 ? 10.840 -15.341 -6.786 1.00 86.88 94 ILE A O 1
ATOM 735 N N . THR A 1 95 ? 12.953 -15.829 -7.366 1.00 88.38 95 THR A N 1
ATOM 736 C CA . THR A 1 95 ? 13.591 -15.232 -6.188 1.00 88.38 95 THR A CA 1
ATOM 737 C C . THR A 1 95 ? 13.223 -13.761 -6.036 1.00 88.38 95 THR A C 1
ATOM 739 O O . THR A 1 95 ? 12.841 -13.332 -4.952 1.00 88.38 95 THR A O 1
ATOM 742 N N . ALA A 1 96 ? 13.253 -12.994 -7.127 1.00 87.19 96 ALA A N 1
ATOM 743 C CA . ALA A 1 96 ? 12.893 -11.584 -7.091 1.00 87.19 96 ALA A CA 1
ATOM 744 C C . ALA A 1 96 ? 11.416 -11.388 -6.764 1.00 87.19 96 ALA A C 1
ATOM 746 O O . ALA A 1 96 ? 11.095 -10.567 -5.918 1.00 87.19 96 ALA A O 1
ATOM 747 N N . ARG A 1 97 ? 10.522 -12.201 -7.341 1.00 89.00 97 ARG A N 1
ATOM 748 C CA . ARG A 1 97 ? 9.086 -12.154 -7.019 1.00 89.00 97 ARG A CA 1
ATOM 749 C C . ARG A 1 97 ? 8.814 -12.442 -5.546 1.00 89.00 97 ARG A C 1
ATOM 751 O O . ARG A 1 97 ? 8.018 -11.743 -4.928 1.00 89.00 97 ARG A O 1
ATOM 758 N N . VAL A 1 98 ? 9.487 -13.442 -4.976 1.00 91.19 98 VAL A N 1
ATOM 759 C CA . VAL A 1 98 ? 9.364 -13.782 -3.550 1.00 91.19 98 VAL A CA 1
ATOM 760 C C . VAL A 1 98 ? 9.871 -12.635 -2.674 1.00 91.19 98 VAL A C 1
ATOM 762 O O . VAL A 1 98 ? 9.198 -12.267 -1.713 1.00 91.19 98 VAL A O 1
ATOM 765 N N . LEU A 1 99 ? 11.004 -12.019 -3.025 1.00 92.19 99 LEU A N 1
ATOM 766 C CA . LEU A 1 99 ? 11.532 -10.862 -2.299 1.00 92.19 99 LEU A CA 1
ATOM 767 C C . LEU A 1 99 ? 10.605 -9.645 -2.409 1.00 92.19 99 LEU A C 1
ATOM 769 O O . LEU A 1 99 ? 10.292 -9.029 -1.394 1.00 92.19 99 LEU A O 1
ATOM 773 N N . THR A 1 100 ? 10.103 -9.333 -3.607 1.00 91.50 100 THR A N 1
ATOM 774 C CA . THR A 1 100 ? 9.103 -8.279 -3.831 1.00 91.50 100 THR A CA 1
ATOM 775 C C . THR A 1 100 ? 7.858 -8.536 -2.988 1.00 91.50 100 THR A C 1
ATOM 777 O O . THR A 1 100 ? 7.368 -7.619 -2.336 1.00 91.50 100 THR A O 1
ATOM 780 N N . LEU A 1 101 ? 7.357 -9.775 -2.950 1.00 92.75 101 LEU A N 1
ATOM 781 C CA . LEU A 1 101 ? 6.181 -10.128 -2.158 1.00 92.75 101 LEU A CA 1
ATOM 782 C C . LEU A 1 101 ? 6.453 -9.959 -0.661 1.00 92.75 101 LEU A C 1
ATOM 784 O O . LEU A 1 101 ? 5.611 -9.420 0.052 1.00 92.75 101 LEU A O 1
ATOM 788 N N . GLY A 1 102 ? 7.636 -10.359 -0.189 1.00 93.56 102 GLY A N 1
ATOM 789 C CA . GLY A 1 102 ? 8.069 -10.144 1.190 1.00 93.56 102 GLY A CA 1
ATOM 790 C C . GLY A 1 102 ? 8.093 -8.660 1.557 1.00 93.56 102 GLY A C 1
ATOM 791 O O . GLY A 1 102 ? 7.466 -8.262 2.538 1.00 93.56 102 GLY A O 1
ATOM 792 N N . VAL A 1 103 ? 8.724 -7.825 0.726 1.00 93.31 103 VAL A N 1
ATOM 793 C CA . VAL A 1 103 ? 8.739 -6.362 0.904 1.00 93.31 103 VAL A CA 1
ATOM 794 C C . VAL A 1 103 ? 7.308 -5.811 0.930 1.00 93.31 103 VAL A C 1
ATOM 796 O O . VAL A 1 103 ? 6.937 -5.102 1.864 1.00 93.31 103 VAL A O 1
ATOM 799 N N . LEU A 1 104 ? 6.462 -6.191 -0.030 1.00 91.56 104 LEU A N 1
ATOM 800 C CA . LEU A 1 104 ? 5.089 -5.690 -0.145 1.00 91.56 104 LEU A CA 1
ATOM 801 C C . LEU A 1 104 ? 4.098 -6.240 0.892 1.00 91.56 104 LEU A C 1
ATOM 803 O O . LEU A 1 104 ? 2.988 -5.736 0.991 1.00 91.56 104 LEU A O 1
ATOM 807 N N . THR A 1 105 ? 4.429 -7.278 1.652 1.00 92.62 105 THR A N 1
ATOM 808 C CA . THR A 1 105 ? 3.497 -7.839 2.650 1.00 92.62 105 THR A CA 1
ATOM 809 C C . THR A 1 105 ? 3.932 -7.523 4.071 1.00 92.62 105 THR A C 1
ATOM 811 O O . THR A 1 105 ? 3.085 -7.262 4.927 1.00 92.62 105 THR A O 1
ATOM 814 N N . LEU A 1 106 ? 5.242 -7.491 4.328 1.00 94.62 106 LEU A N 1
ATOM 815 C CA . LEU A 1 106 ? 5.795 -7.373 5.676 1.00 94.62 106 LEU A CA 1
ATOM 816 C C . LEU A 1 106 ? 6.114 -5.936 6.085 1.00 94.62 106 LEU A C 1
ATOM 818 O O . LEU A 1 106 ? 6.081 -5.640 7.279 1.00 94.62 106 LEU A O 1
ATOM 822 N N . THR A 1 107 ? 6.377 -5.033 5.136 1.00 94.94 107 THR A N 1
ATOM 823 C CA . THR A 1 107 ? 6.876 -3.690 5.469 1.00 94.94 107 THR A CA 1
ATOM 824 C C . THR A 1 107 ? 5.886 -2.883 6.304 1.00 94.94 107 THR A C 1
ATOM 826 O O . THR A 1 107 ? 6.261 -2.395 7.367 1.00 94.94 107 THR A O 1
ATOM 829 N N . ALA A 1 108 ? 4.616 -2.769 5.898 1.00 92.50 108 ALA A N 1
ATOM 830 C CA . ALA A 1 108 ? 3.650 -1.974 6.661 1.00 92.50 108 ALA A CA 1
ATOM 831 C C . ALA A 1 108 ? 3.396 -2.546 8.070 1.00 92.50 108 ALA A C 1
ATOM 833 O O . ALA A 1 108 ? 3.506 -1.784 9.033 1.00 92.50 108 ALA A O 1
ATOM 834 N N . PRO A 1 109 ? 3.133 -3.861 8.251 1.00 92.50 109 PRO A N 1
ATOM 835 C CA . PRO A 1 109 ? 3.031 -4.447 9.588 1.00 92.50 109 PRO A CA 1
ATOM 836 C C . PRO A 1 109 ? 4.283 -4.233 10.448 1.00 92.50 109 PRO A C 1
ATOM 838 O O . PRO A 1 109 ? 4.154 -3.893 11.624 1.00 92.50 109 PRO A O 1
ATOM 841 N N . ALA A 1 110 ? 5.480 -4.372 9.868 1.00 93.88 110 ALA A N 1
ATOM 842 C CA . ALA A 1 110 ? 6.737 -4.146 10.574 1.00 93.88 110 ALA A CA 1
ATOM 843 C C . ALA A 1 110 ? 6.890 -2.683 11.012 1.00 93.88 110 ALA A C 1
ATOM 845 O O . ALA A 1 110 ? 7.213 -2.423 12.168 1.00 93.88 110 ALA A O 1
ATOM 846 N N . VAL A 1 111 ? 6.588 -1.721 10.136 1.00 93.62 111 VAL A N 1
ATOM 847 C CA . VAL A 1 111 ? 6.618 -0.289 10.466 1.00 93.62 111 VAL A CA 1
ATOM 848 C C . VAL A 1 111 ? 5.627 0.036 11.583 1.00 93.62 111 VAL A C 1
ATOM 850 O O . VAL A 1 111 ? 5.993 0.718 12.540 1.00 93.62 111 VAL A O 1
ATOM 853 N N . PHE A 1 112 ? 4.399 -0.488 11.526 1.00 91.06 112 PHE A N 1
ATOM 854 C CA . PHE A 1 112 ? 3.433 -0.314 12.615 1.00 91.06 112 PHE A CA 1
ATOM 855 C C . PHE A 1 112 ? 3.929 -0.925 13.930 1.00 91.06 112 PHE A C 1
ATOM 857 O O . PHE A 1 112 ? 3.774 -0.304 14.981 1.00 91.06 112 PHE A O 1
ATOM 864 N N . ALA A 1 113 ? 4.545 -2.108 13.889 1.00 89.44 113 ALA A N 1
ATOM 865 C CA . ALA A 1 113 ? 5.111 -2.746 15.073 1.00 89.44 113 ALA A CA 1
ATOM 866 C C . ALA A 1 113 ? 6.263 -1.922 15.675 1.00 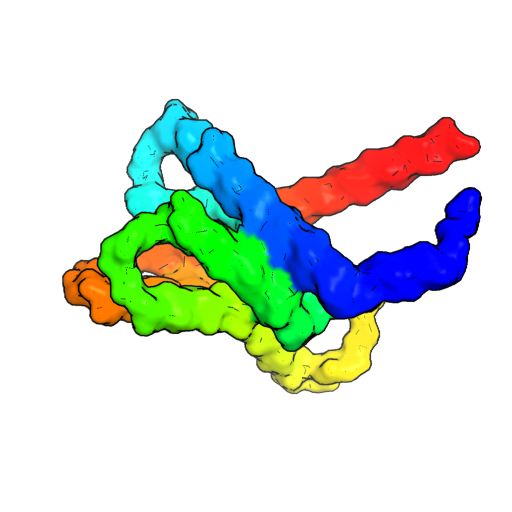89.44 113 ALA A C 1
ATOM 868 O O . ALA A 1 113 ? 6.284 -1.709 16.886 1.00 89.44 113 ALA A O 1
ATOM 869 N N . ILE A 1 114 ? 7.168 -1.400 14.840 1.00 90.81 114 ILE A N 1
ATOM 870 C CA . ILE A 1 114 ? 8.292 -0.552 15.263 1.00 90.81 114 ILE A CA 1
ATOM 871 C C . ILE A 1 114 ? 7.787 0.754 15.880 1.00 90.81 114 ILE A C 1
ATOM 873 O O . ILE A 1 114 ? 8.231 1.129 16.961 1.00 90.81 114 ILE A O 1
ATOM 877 N N . LEU A 1 115 ? 6.829 1.434 15.242 1.00 88.38 115 LEU A N 1
ATOM 878 C CA . LEU A 1 115 ? 6.252 2.674 15.770 1.00 88.38 115 LEU A CA 1
ATOM 879 C C . LEU A 1 115 ? 5.501 2.445 17.086 1.00 88.38 115 LEU A C 1
ATOM 881 O O . LEU A 1 115 ? 5.597 3.261 18.004 1.00 88.38 115 LEU A O 1
ATOM 885 N N . ALA A 1 116 ? 4.773 1.334 17.205 1.00 84.94 116 ALA A N 1
ATOM 886 C CA . ALA A 1 116 ? 4.089 0.967 18.440 1.00 84.94 116 ALA A CA 1
ATOM 887 C C . ALA A 1 116 ? 5.081 0.650 19.570 1.00 84.94 116 ALA A C 1
ATOM 889 O O . ALA A 1 116 ? 4.853 1.053 20.710 1.00 84.94 116 ALA A O 1
ATOM 890 N N . TRP A 1 117 ? 6.193 -0.023 19.257 1.00 85.56 117 TRP A N 1
ATOM 891 C CA . TRP A 1 117 ? 7.281 -0.273 20.202 1.00 85.56 117 TRP A CA 1
ATOM 892 C C . TRP A 1 117 ? 7.965 1.031 20.641 1.00 85.56 117 TRP A C 1
ATOM 894 O O . TRP A 1 117 ? 8.035 1.306 21.836 1.00 85.56 117 TRP A O 1
ATOM 904 N N . ALA A 1 118 ? 8.369 1.882 19.695 1.00 85.56 118 ALA A N 1
ATOM 905 C CA . ALA A 1 118 ? 9.082 3.133 19.965 1.00 85.56 118 ALA A CA 1
ATOM 906 C C . ALA A 1 118 ? 8.247 4.158 20.754 1.00 85.56 118 ALA A C 1
ATOM 908 O O . ALA A 1 118 ? 8.791 4.954 21.513 1.00 85.56 118 ALA A O 1
ATOM 909 N N . SER A 1 119 ? 6.922 4.137 20.597 1.00 81.00 119 SER A N 1
ATOM 910 C CA . SER A 1 119 ? 6.002 5.008 21.341 1.00 81.00 119 SER A CA 1
ATOM 911 C C . SER A 1 119 ? 5.541 4.434 22.686 1.00 81.00 119 SER A C 1
ATOM 913 O O . SER A 1 119 ? 4.772 5.093 23.385 1.00 81.00 119 SER A O 1
ATOM 915 N N . GLY A 1 120 ? 5.953 3.212 23.049 1.00 74.75 120 GLY A N 1
ATOM 916 C CA . GLY A 1 120 ? 5.465 2.517 24.248 1.00 74.75 120 GLY A CA 1
ATOM 917 C C . GLY A 1 120 ? 3.987 2.109 24.172 1.00 74.75 120 GLY A C 1
ATOM 918 O O . GLY A 1 120 ? 3.379 1.780 25.185 1.00 74.75 120 GLY A O 1
ATOM 919 N N . ARG A 1 121 ? 3.388 2.121 22.972 1.00 69.06 121 ARG A N 1
ATOM 920 C CA . ARG A 1 121 ? 1.951 1.907 22.729 1.00 69.06 121 ARG A CA 1
ATOM 921 C C . ARG A 1 121 ? 1.616 0.535 22.142 1.00 69.06 121 ARG A C 1
ATOM 923 O O . ARG A 1 121 ? 0.570 0.379 21.516 1.00 69.06 121 ARG A O 1
ATOM 930 N N . ALA A 1 122 ? 2.462 -0.474 22.354 1.00 60.50 122 ALA A N 1
ATOM 931 C CA . ALA A 1 122 ? 2.315 -1.821 21.781 1.00 60.50 122 ALA A CA 1
ATOM 932 C C . ALA A 1 122 ? 0.903 -2.446 21.940 1.00 60.50 122 ALA A C 1
ATOM 934 O O . ALA A 1 122 ? 0.475 -3.224 21.077 1.00 60.50 122 ALA A O 1
ATOM 935 N N . ASN A 1 123 ? 0.169 -2.041 22.988 1.00 55.34 123 ASN A N 1
ATOM 936 C CA . ASN A 1 123 ? -1.162 -2.534 23.358 1.00 55.34 123 ASN A CA 1
ATOM 937 C C . ASN A 1 123 ? -2.291 -1.477 23.331 1.00 55.34 123 ASN A C 1
ATOM 939 O O . ASN A 1 123 ? -3.376 -1.758 23.837 1.00 55.34 123 ASN A O 1
ATOM 943 N N . HIS A 1 124 ? -2.084 -0.274 22.777 1.00 54.72 124 HIS A N 1
ATOM 944 C CA . HIS A 1 124 ? -3.152 0.739 22.769 1.00 54.72 124 HIS A CA 1
ATOM 945 C C . HIS A 1 124 ? -4.302 0.372 21.809 1.00 54.72 124 HIS A C 1
ATOM 947 O O . HIS A 1 124 ? -4.051 -0.104 20.697 1.00 54.72 124 HIS A O 1
ATOM 953 N N . PRO A 1 125 ? -5.567 0.605 22.207 1.00 52.59 125 PRO A N 1
ATOM 954 C CA . PRO A 1 125 ? -6.723 0.340 21.363 1.00 52.59 125 PRO A CA 1
ATOM 955 C C . PRO A 1 125 ? -6.763 1.265 20.138 1.00 52.59 125 PRO A C 1
ATOM 957 O O . PRO A 1 125 ? -6.448 2.451 20.198 1.00 52.59 125 PRO A O 1
ATOM 960 N N . VAL A 1 126 ? -7.227 0.701 19.022 1.00 55.81 126 VAL A N 1
ATOM 961 C CA . VAL A 1 126 ? -7.310 1.297 17.672 1.00 55.81 126 VAL A CA 1
ATOM 962 C C . VAL A 1 126 ? -8.223 2.545 17.605 1.00 55.81 126 VAL A C 1
ATOM 964 O O . VAL A 1 126 ? -8.250 3.251 16.604 1.00 55.81 126 VAL A O 1
ATOM 967 N N . SER A 1 127 ? -8.973 2.858 18.666 1.00 53.44 127 SER A N 1
ATOM 968 C CA . SER A 1 127 ? -10.018 3.892 18.677 1.00 53.44 127 SER A CA 1
ATOM 969 C C . SER A 1 127 ? -9.561 5.291 19.114 1.00 53.44 127 SER A C 1
ATOM 971 O O . SER A 1 127 ? -10.406 6.125 19.438 1.00 53.44 127 SER A O 1
ATOM 973 N N . GLU A 1 128 ? -8.258 5.577 19.172 1.00 59.94 128 GLU A N 1
ATOM 974 C CA . GLU A 1 128 ? -7.794 6.913 19.561 1.00 59.94 128 GLU A CA 1
ATOM 975 C C . GLU A 1 128 ? -8.039 7.968 18.457 1.00 59.94 128 GLU A C 1
ATOM 977 O O . GLU A 1 128 ? -7.808 7.701 17.276 1.00 59.94 128 GLU A O 1
ATOM 982 N N . PRO A 1 129 ? -8.384 9.223 18.817 1.00 54.72 129 PRO A N 1
ATOM 983 C CA . PRO A 1 129 ? -8.472 10.356 17.881 1.00 54.72 129 PRO A CA 1
ATOM 984 C C . PRO A 1 129 ? -7.186 10.613 17.065 1.00 54.72 129 PRO A C 1
ATOM 986 O O . PRO A 1 129 ? -7.212 11.310 16.050 1.00 54.72 129 PRO A O 1
ATOM 989 N N . SER A 1 130 ? -6.055 10.050 17.506 1.00 66.88 130 SER A N 1
ATOM 990 C CA . SER A 1 130 ? -4.732 10.114 16.875 1.00 66.88 130 SER A CA 1
ATOM 991 C C . SER A 1 130 ? -4.517 9.074 15.760 1.00 66.88 130 SER A C 1
ATOM 993 O O . SER A 1 130 ? -3.490 9.126 15.080 1.00 66.88 130 SER A O 1
ATOM 995 N N . ALA A 1 131 ? -5.474 8.165 15.531 1.00 76.94 131 ALA A N 1
ATOM 996 C CA . ALA A 1 131 ? -5.366 7.049 14.588 1.00 76.94 131 ALA A CA 1
ATOM 997 C C . ALA A 1 131 ? -4.945 7.476 13.174 1.00 76.94 131 ALA A C 1
ATOM 999 O O . ALA A 1 131 ? -4.066 6.862 12.574 1.00 76.94 131 ALA A O 1
ATOM 1000 N N . TRP A 1 132 ? -5.510 8.571 12.655 1.00 82.12 132 TRP A N 1
ATOM 1001 C CA . TRP A 1 132 ? -5.173 9.061 11.316 1.00 82.12 132 TRP A CA 1
ATOM 1002 C C . TRP A 1 132 ? -3.717 9.535 11.214 1.00 82.12 132 TRP A C 1
ATOM 1004 O O . TRP A 1 132 ? -3.082 9.313 10.187 1.00 82.12 132 TRP A O 1
ATOM 1014 N N . ARG A 1 133 ? -3.161 10.136 12.280 1.00 86.06 133 ARG A N 1
ATOM 1015 C CA . ARG A 1 133 ? -1.750 10.554 12.311 1.00 86.06 133 ARG A CA 1
ATOM 1016 C C . ARG A 1 133 ? -0.848 9.334 12.271 1.00 86.06 133 ARG A C 1
ATOM 1018 O O . ARG A 1 133 ? 0.092 9.309 11.490 1.00 86.06 133 ARG A O 1
ATOM 1025 N N . LEU A 1 134 ? -1.178 8.305 13.052 1.00 87.75 134 LEU A N 1
ATOM 1026 C CA . LEU A 1 134 ? -0.425 7.055 13.063 1.00 87.75 134 LEU A CA 1
ATOM 1027 C C . LEU A 1 134 ? -0.456 6.360 11.693 1.00 87.75 134 LEU A C 1
ATOM 1029 O O . LEU A 1 134 ? 0.593 5.930 11.227 1.00 87.75 134 LEU A O 1
ATOM 1033 N N . ILE A 1 135 ? -1.615 6.304 11.026 1.00 89.81 135 ILE A N 1
ATOM 1034 C CA . ILE A 1 135 ? -1.739 5.747 9.667 1.00 89.81 135 ILE A CA 1
ATOM 1035 C C . ILE A 1 135 ? -0.870 6.528 8.677 1.00 89.81 135 ILE A C 1
ATOM 1037 O O . ILE A 1 135 ? -0.122 5.917 7.921 1.00 89.81 135 ILE A O 1
ATOM 1041 N N . VAL A 1 136 ? -0.933 7.863 8.691 1.00 91.75 136 VAL A N 1
ATOM 1042 C CA . VAL A 1 136 ? -0.151 8.706 7.771 1.00 91.75 136 VAL A CA 1
ATOM 1043 C C . VAL A 1 136 ? 1.348 8.568 8.033 1.00 91.75 136 VAL A C 1
ATOM 1045 O O . VAL A 1 136 ? 2.114 8.378 7.092 1.00 91.75 136 VAL A O 1
ATOM 1048 N N . THR A 1 137 ? 1.782 8.612 9.295 1.00 91.38 137 THR A N 1
ATOM 1049 C CA . THR A 1 137 ? 3.196 8.455 9.660 1.00 91.38 137 THR A CA 1
ATOM 1050 C C . THR A 1 137 ? 3.712 7.067 9.289 1.00 91.38 137 THR A C 1
ATOM 1052 O O . THR A 1 137 ? 4.742 6.956 8.630 1.00 91.38 137 THR A O 1
ATOM 1055 N N . ALA A 1 138 ? 2.988 6.003 9.649 1.00 92.38 138 ALA A N 1
ATOM 1056 C CA . ALA A 1 138 ? 3.363 4.640 9.286 1.00 92.38 138 ALA A CA 1
ATOM 1057 C C . ALA A 1 138 ? 3.371 4.437 7.769 1.00 92.38 138 ALA A C 1
ATOM 1059 O O . ALA A 1 138 ? 4.284 3.812 7.235 1.00 92.38 138 ALA A O 1
ATOM 1060 N N . GLY A 1 139 ? 2.396 5.003 7.061 1.00 93.75 139 GLY A N 1
ATOM 1061 C CA . GLY A 1 139 ? 2.348 4.979 5.608 1.00 93.75 139 GLY A CA 1
ATOM 1062 C C . GLY A 1 139 ? 3.544 5.680 4.970 1.00 93.75 139 GLY A C 1
ATOM 1063 O O . GLY A 1 139 ? 4.141 5.125 4.055 1.00 93.75 139 GLY A O 1
ATOM 1064 N N . LEU A 1 140 ? 3.979 6.827 5.496 1.00 95.06 140 LEU A N 1
ATOM 1065 C CA . LEU A 1 140 ? 5.166 7.529 5.002 1.00 95.06 140 LEU A CA 1
ATOM 1066 C C . LEU A 1 140 ? 6.440 6.678 5.142 1.00 95.06 140 LEU A C 1
ATOM 1068 O O . LEU A 1 140 ? 7.187 6.510 4.178 1.00 95.06 140 LEU A O 1
ATOM 1072 N N . PHE A 1 141 ? 6.665 6.084 6.316 1.00 95.38 141 PHE A N 1
ATOM 1073 C CA . PHE A 1 141 ? 7.808 5.191 6.535 1.00 95.38 141 PHE A CA 1
ATOM 1074 C C . PHE A 1 141 ? 7.717 3.920 5.684 1.00 95.38 141 PHE A C 1
ATOM 1076 O O . PHE A 1 141 ? 8.714 3.496 5.105 1.00 95.38 141 PHE A O 1
ATOM 1083 N N . THR A 1 142 ? 6.521 3.344 5.547 1.00 95.12 142 THR A N 1
ATOM 1084 C CA . THR A 1 142 ? 6.281 2.172 4.693 1.00 95.12 142 THR A CA 1
ATOM 1085 C C . THR A 1 142 ? 6.590 2.485 3.232 1.00 95.12 142 THR A C 1
ATOM 1087 O O . THR A 1 142 ? 7.244 1.687 2.567 1.00 95.12 142 THR A O 1
ATOM 1090 N N . ALA A 1 143 ? 6.165 3.649 2.730 1.00 94.75 143 ALA A N 1
ATOM 1091 C CA . ALA A 1 143 ? 6.450 4.088 1.367 1.00 94.75 143 ALA A CA 1
ATOM 1092 C C . ALA A 1 143 ? 7.960 4.188 1.137 1.00 94.75 143 ALA A C 1
ATOM 1094 O O . ALA A 1 143 ? 8.455 3.709 0.121 1.00 94.75 143 ALA A O 1
ATOM 1095 N N . MET A 1 144 ? 8.691 4.760 2.099 1.00 95.12 144 MET A N 1
ATOM 1096 C CA . MET A 1 144 ? 10.142 4.917 2.011 1.00 95.12 144 MET A CA 1
ATOM 1097 C C . MET A 1 144 ? 10.861 3.565 2.000 1.00 95.12 144 MET A C 1
ATOM 1099 O O . MET A 1 144 ? 11.678 3.307 1.118 1.00 95.12 144 MET A O 1
ATOM 1103 N N . VAL A 1 145 ? 10.520 2.673 2.935 1.00 95.31 145 VAL A N 1
ATOM 1104 C CA . VAL A 1 145 ? 11.124 1.335 3.014 1.00 95.31 145 VAL A CA 1
ATOM 1105 C C . VAL A 1 145 ? 10.783 0.503 1.778 1.00 95.31 145 VAL A C 1
ATOM 1107 O O . VAL A 1 145 ? 11.668 -0.155 1.240 1.00 95.31 145 VAL A O 1
ATOM 1110 N N . ASN A 1 146 ? 9.548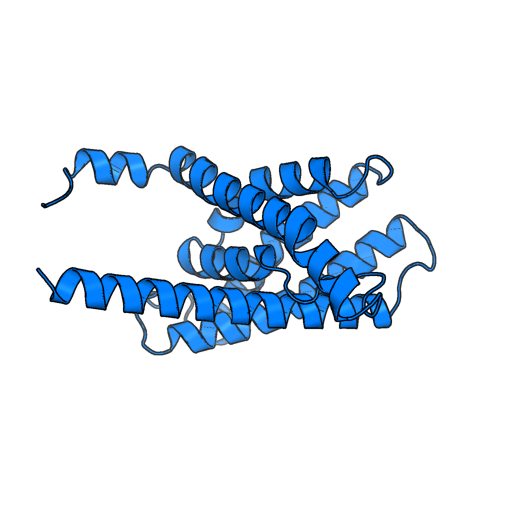 0.573 1.271 1.00 93.88 146 ASN A N 1
ATOM 1111 C CA . ASN A 1 146 ? 9.173 -0.108 0.032 1.00 93.88 146 ASN A CA 1
ATOM 1112 C C . ASN A 1 146 ? 9.923 0.448 -1.177 1.00 93.88 146 ASN A C 1
ATOM 1114 O O . ASN A 1 146 ? 10.418 -0.337 -1.977 1.00 93.88 146 ASN A O 1
ATOM 1118 N N . ALA A 1 147 ? 10.023 1.772 -1.316 1.00 92.00 147 ALA A N 1
ATOM 1119 C CA . ALA A 1 147 ? 10.721 2.394 -2.438 1.00 92.00 147 ALA A CA 1
ATOM 1120 C C . ALA A 1 147 ? 12.184 1.934 -2.502 1.00 92.00 147 ALA A C 1
ATOM 1122 O O . ALA A 1 147 ? 12.669 1.555 -3.566 1.00 92.00 147 ALA A O 1
ATOM 1123 N N . ILE A 1 148 ? 12.863 1.898 -1.352 1.00 92.94 148 ILE A N 1
ATOM 1124 C CA . ILE A 1 148 ? 14.241 1.409 -1.243 1.00 92.94 148 ILE A CA 1
ATOM 1125 C C . ILE A 1 148 ? 14.294 -0.105 -1.480 1.00 92.94 148 ILE A C 1
ATOM 1127 O O . ILE A 1 148 ? 15.055 -0.572 -2.322 1.00 92.94 148 ILE A O 1
ATOM 1131 N N . GLY A 1 149 ? 13.470 -0.881 -0.773 1.00 92.50 149 GLY A N 1
ATOM 1132 C CA . GLY A 1 149 ? 13.480 -2.342 -0.828 1.00 92.50 149 GLY A CA 1
ATOM 1133 C C . GLY A 1 149 ? 13.186 -2.885 -2.224 1.00 92.50 149 GLY A C 1
ATOM 1134 O O . GLY A 1 149 ? 13.894 -3.761 -2.707 1.00 92.50 149 GLY A O 1
ATOM 1135 N N . LEU A 1 150 ? 12.190 -2.331 -2.916 1.00 90.56 150 LEU A N 1
ATOM 1136 C CA . LEU A 1 150 ? 11.846 -2.735 -4.279 1.00 90.56 150 LEU A CA 1
ATOM 1137 C C . LEU A 1 150 ? 12.917 -2.339 -5.291 1.00 90.56 150 LEU A C 1
ATOM 1139 O O . LEU A 1 150 ? 13.178 -3.098 -6.221 1.00 90.56 150 LEU A O 1
ATOM 1143 N N . ASN A 1 151 ? 13.566 -1.191 -5.097 1.00 90.06 151 ASN A N 1
ATOM 1144 C CA . ASN A 1 151 ? 14.684 -0.776 -5.935 1.00 90.06 151 ASN A CA 1
ATOM 1145 C C . ASN A 1 151 ? 15.884 -1.726 -5.774 1.00 90.06 151 ASN A C 1
ATOM 1147 O O . ASN A 1 151 ? 16.423 -2.202 -6.770 1.00 90.06 151 ASN A O 1
ATOM 1151 N N . LEU A 1 152 ? 16.219 -2.109 -4.536 1.00 90.38 152 LEU A N 1
ATOM 1152 C CA . LEU A 1 152 ? 17.255 -3.110 -4.256 1.00 90.38 152 LEU A CA 1
ATOM 1153 C C . LEU A 1 152 ? 16.920 -4.475 -4.869 1.00 90.38 152 LEU A C 1
ATOM 1155 O O . LEU A 1 152 ? 17.781 -5.103 -5.485 1.00 90.38 152 LEU A O 1
ATOM 1159 N N . VAL A 1 153 ? 15.664 -4.921 -4.752 1.00 89.12 153 VAL A N 1
ATOM 1160 C CA . VAL A 1 153 ? 15.218 -6.175 -5.377 1.00 89.12 153 VAL A CA 1
ATOM 1161 C C . VAL A 1 153 ? 15.357 -6.089 -6.897 1.00 89.12 153 VAL A C 1
ATOM 1163 O O . VAL A 1 153 ? 15.892 -7.010 -7.511 1.00 89.12 153 VAL A O 1
ATOM 1166 N N . ARG A 1 154 ? 14.966 -4.973 -7.516 1.00 84.56 154 ARG A N 1
ATOM 1167 C CA . ARG A 1 154 ? 15.104 -4.780 -8.964 1.00 84.56 154 ARG A CA 1
ATOM 1168 C C . ARG A 1 154 ? 16.564 -4.807 -9.417 1.00 84.56 154 ARG A C 1
ATOM 1170 O O . ARG A 1 154 ? 16.875 -5.497 -10.385 1.00 84.56 154 ARG A O 1
ATOM 1177 N N . ASN A 1 155 ? 17.455 -4.148 -8.679 1.00 85.38 155 ASN A N 1
ATOM 1178 C CA . ASN A 1 155 ? 18.886 -4.126 -8.975 1.00 85.38 155 ASN A CA 1
ATOM 1179 C C . ASN A 1 155 ? 19.539 -5.513 -8.914 1.00 85.38 155 ASN A C 1
ATOM 1181 O O . ASN A 1 155 ? 20.501 -5.774 -9.627 1.00 85.38 155 ASN A O 1
ATOM 1185 N N . SER A 1 156 ? 19.005 -6.425 -8.094 1.00 82.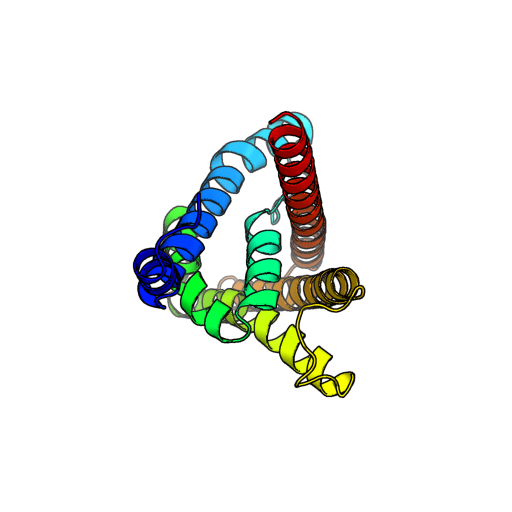75 156 SER A N 1
ATOM 1186 C CA . SER A 1 156 ? 19.494 -7.811 -8.055 1.00 82.75 156 SER A CA 1
ATOM 1187 C C . SER A 1 156 ? 19.080 -8.648 -9.274 1.00 82.75 156 SER A C 1
ATOM 1189 O O . SER A 1 156 ? 19.688 -9.682 -9.532 1.00 82.75 156 SER A O 1
ATOM 1191 N N . VAL A 1 157 ? 18.066 -8.211 -10.033 1.00 80.12 157 VAL A N 1
ATOM 1192 C CA . VAL A 1 157 ? 17.603 -8.870 -11.269 1.00 80.12 157 VAL A CA 1
ATOM 1193 C C . VAL A 1 157 ? 18.224 -8.244 -12.506 1.00 80.12 157 VAL A C 1
ATOM 1195 O O . VAL A 1 157 ? 18.626 -8.953 -13.423 1.00 80.12 157 VAL A O 1
ATOM 1198 N N . VAL A 1 158 ? 18.265 -6.915 -12.541 1.00 77.81 158 VAL A N 1
ATOM 1199 C CA . VAL A 1 158 ? 18.832 -6.137 -13.637 1.00 77.81 158 VAL A CA 1
ATOM 1200 C C . VAL A 1 158 ? 19.945 -5.283 -13.033 1.00 77.81 158 VAL A C 1
ATOM 1202 O O . VAL A 1 158 ? 19.633 -4.273 -12.394 1.00 77.81 158 VAL A O 1
ATOM 1205 N N . PRO A 1 159 ? 21.219 -5.686 -13.175 1.00 75.50 159 PRO A N 1
ATOM 1206 C CA . PRO A 1 159 ? 22.348 -4.885 -12.714 1.00 75.50 159 PRO A CA 1
ATOM 1207 C C . PRO A 1 159 ? 22.274 -3.460 -13.278 1.00 75.50 159 PRO A C 1
ATOM 1209 O O . PRO A 1 159 ? 21.812 -3.265 -14.401 1.00 75.50 159 PRO A O 1
ATOM 1212 N N . ASP A 1 160 ? 22.668 -2.474 -12.473 1.00 73.56 160 ASP A N 1
ATOM 1213 C CA . ASP A 1 160 ? 22.632 -1.035 -12.789 1.00 73.56 160 ASP A CA 1
ATOM 1214 C C . ASP A 1 160 ? 21.232 -0.444 -13.046 1.00 73.56 160 ASP A C 1
ATOM 1216 O O . ASP A 1 160 ? 21.091 0.692 -13.497 1.00 73.56 160 ASP A O 1
ATOM 1220 N N . SER A 1 161 ? 20.166 -1.174 -12.698 1.00 74.25 161 SER A N 1
ATOM 1221 C CA . SER A 1 161 ? 18.795 -0.639 -12.731 1.00 74.25 161 SER A CA 1
ATOM 1222 C C . SER A 1 161 ? 18.416 0.165 -11.484 1.00 74.25 161 SER A C 1
ATOM 1224 O O . SER A 1 161 ? 17.355 0.803 -11.467 1.00 74.25 161 SER A O 1
ATOM 1226 N N . ALA A 1 162 ? 19.263 0.155 -10.446 1.00 75.56 162 ALA A N 1
ATOM 1227 C CA . ALA A 1 162 ? 19.084 1.000 -9.275 1.00 75.56 162 ALA A CA 1
ATOM 1228 C C . ALA A 1 162 ? 19.201 2.478 -9.657 1.00 75.56 162 ALA A C 1
ATOM 1230 O O . ALA A 1 162 ? 20.288 3.004 -9.876 1.00 75.56 162 ALA A O 1
ATOM 1231 N N . SER A 1 163 ? 18.064 3.169 -9.694 1.00 83.00 163 SER A N 1
ATOM 1232 C CA . SER A 1 163 ? 18.025 4.609 -9.925 1.00 83.00 163 SER A CA 1
ATOM 1233 C C . SER A 1 163 ? 17.406 5.332 -8.736 1.00 83.00 163 SER A C 1
ATOM 1235 O O . SER A 1 163 ? 16.361 4.929 -8.216 1.00 83.00 163 SER A O 1
ATOM 1237 N N . LEU A 1 164 ? 18.031 6.436 -8.315 1.00 85.94 164 LEU A N 1
ATOM 1238 C CA . LEU A 1 164 ? 17.445 7.333 -7.316 1.00 85.94 164 LEU A CA 1
ATOM 1239 C C . LEU A 1 164 ? 16.099 7.882 -7.811 1.00 85.94 164 LEU A C 1
ATOM 1241 O O . LEU A 1 164 ? 15.149 7.990 -7.038 1.00 85.94 164 LEU A O 1
ATOM 1245 N N . THR A 1 165 ? 15.996 8.140 -9.117 1.00 86.00 165 THR A N 1
ATOM 1246 C CA . THR A 1 165 ? 14.755 8.537 -9.784 1.00 86.00 165 THR A CA 1
ATOM 1247 C C . THR A 1 165 ? 13.637 7.528 -9.530 1.00 86.00 165 THR A C 1
ATOM 1249 O O . THR A 1 165 ? 12.573 7.926 -9.072 1.00 86.00 165 THR A O 1
ATOM 1252 N N . GLY A 1 166 ? 13.879 6.225 -9.711 1.00 84.06 166 GLY A N 1
ATOM 1253 C CA . GLY A 1 166 ? 12.881 5.185 -9.451 1.00 84.06 166 GLY A CA 1
ATOM 1254 C C . GLY A 1 166 ? 12.435 5.123 -7.987 1.00 84.06 166 GLY A C 1
ATOM 1255 O O . GLY A 1 166 ? 11.250 4.941 -7.715 1.00 84.06 166 GLY A O 1
ATOM 1256 N N . VAL A 1 167 ? 13.349 5.348 -7.030 1.00 88.44 167 VAL A N 1
ATOM 1257 C CA . VAL A 1 167 ? 12.989 5.454 -5.600 1.00 88.44 167 VAL A CA 1
ATOM 1258 C C . VAL A 1 167 ? 12.051 6.638 -5.368 1.00 88.44 167 VAL A C 1
ATOM 1260 O O . VAL A 1 167 ? 11.006 6.478 -4.740 1.00 88.44 167 VAL A O 1
ATOM 1263 N N . ILE A 1 168 ? 12.402 7.819 -5.886 1.00 90.44 168 ILE A N 1
ATOM 1264 C CA . ILE A 1 168 ? 11.612 9.046 -5.712 1.00 90.44 168 ILE A CA 1
ATOM 1265 C C . ILE A 1 168 ? 10.233 8.895 -6.357 1.00 90.44 168 ILE A C 1
ATOM 1267 O O . ILE A 1 168 ? 9.228 9.228 -5.733 1.00 90.44 168 ILE A O 1
ATOM 1271 N N . GLN A 1 169 ? 10.178 8.354 -7.573 1.00 88.88 169 GLN A N 1
ATOM 1272 C CA . GLN A 1 169 ? 8.942 8.119 -8.313 1.00 88.88 169 GLN A CA 1
ATOM 1273 C C . GLN A 1 169 ? 8.010 7.155 -7.568 1.00 88.88 169 GLN A C 1
ATOM 1275 O O . GLN A 1 169 ? 6.841 7.474 -7.347 1.00 88.88 169 GLN A O 1
ATOM 1280 N N . TYR A 1 170 ? 8.532 6.016 -7.103 1.00 88.31 170 TYR A N 1
ATOM 1281 C CA . TYR A 1 170 ? 7.749 5.049 -6.332 1.00 88.31 170 TYR A CA 1
ATOM 1282 C C . TYR A 1 170 ? 7.270 5.629 -4.993 1.00 88.31 170 TYR A C 1
ATOM 1284 O O . TYR A 1 170 ? 6.120 5.431 -4.590 1.00 88.31 170 TYR A O 1
ATOM 1292 N N . PHE A 1 171 ? 8.140 6.362 -4.295 1.00 92.12 171 PHE A N 1
ATOM 1293 C CA . PHE A 1 171 ? 7.818 7.004 -3.024 1.00 92.12 171 PHE A CA 1
ATOM 1294 C C . PHE A 1 171 ? 6.721 8.064 -3.180 1.00 92.12 171 PHE A C 1
ATOM 1296 O O . PHE A 1 171 ? 5.729 8.031 -2.449 1.00 92.12 171 PHE A O 1
ATOM 1303 N N . ALA A 1 172 ? 6.863 8.960 -4.159 1.00 91.12 172 ALA A N 1
ATOM 1304 C CA . ALA A 1 172 ? 5.880 9.996 -4.458 1.00 91.12 172 ALA A CA 1
ATOM 1305 C C . ALA A 1 172 ? 4.522 9.382 -4.828 1.00 91.12 172 ALA A C 1
ATOM 1307 O O . ALA A 1 172 ? 3.502 9.758 -4.247 1.00 91.12 172 ALA A O 1
ATOM 1308 N N . GLY A 1 173 ? 4.523 8.378 -5.711 1.00 89.88 173 GLY A N 1
ATOM 1309 C CA . GLY A 1 173 ? 3.316 7.656 -6.107 1.00 89.88 173 GLY A CA 1
ATOM 1310 C C . GLY A 1 173 ? 2.622 6.943 -4.945 1.00 89.88 173 GLY A C 1
ATOM 1311 O O . GLY A 1 173 ? 1.399 6.974 -4.808 1.00 89.88 173 GLY A O 1
ATOM 1312 N N . SER A 1 174 ? 3.404 6.366 -4.030 1.00 91.69 174 SER A N 1
ATOM 1313 C CA . SER A 1 174 ? 2.877 5.727 -2.819 1.00 91.69 174 SER A CA 1
ATOM 1314 C C . SER A 1 174 ? 2.207 6.738 -1.882 1.00 91.69 174 SER A C 1
ATOM 1316 O O . SER A 1 174 ? 1.113 6.483 -1.376 1.00 91.69 174 SER A O 1
ATOM 1318 N N . ILE A 1 175 ? 2.819 7.906 -1.663 1.00 93.50 175 ILE A N 1
ATOM 1319 C CA . ILE A 1 175 ? 2.244 8.956 -0.809 1.00 93.50 175 ILE A CA 1
ATOM 1320 C C . ILE A 1 175 ? 0.947 9.490 -1.409 1.00 93.50 175 ILE A C 1
ATOM 1322 O O . ILE A 1 175 ? -0.071 9.557 -0.715 1.00 93.50 175 ILE A O 1
ATOM 1326 N N . VAL A 1 176 ? 0.969 9.856 -2.690 1.00 92.06 176 VAL A N 1
ATOM 1327 C CA . VAL A 1 176 ? -0.206 10.401 -3.376 1.00 92.06 176 VAL A CA 1
ATOM 1328 C C . VAL A 1 176 ? -1.324 9.357 -3.414 1.00 92.06 176 VAL A C 1
ATOM 1330 O O . VAL A 1 176 ? -2.449 9.654 -3.011 1.00 92.06 176 VAL A O 1
ATOM 1333 N N . GLY A 1 177 ? -1.014 8.108 -3.765 1.00 89.38 177 GLY A N 1
ATOM 1334 C CA . GLY A 1 177 ? -1.957 6.990 -3.712 1.00 89.38 177 GLY A CA 1
ATOM 1335 C C . GLY A 1 177 ? -2.563 6.760 -2.321 1.00 89.38 177 GLY A C 1
ATOM 1336 O O . GLY A 1 177 ? -3.772 6.531 -2.200 1.00 89.38 177 GLY A O 1
ATOM 1337 N N . MET A 1 178 ? -1.764 6.885 -1.255 1.00 92.69 178 MET A N 1
ATOM 1338 C CA . MET A 1 178 ? -2.244 6.787 0.126 1.00 92.69 178 MET A CA 1
ATOM 1339 C C . MET A 1 178 ? -3.242 7.890 0.471 1.00 92.69 178 MET A C 1
ATOM 1341 O O . MET A 1 178 ? -4.329 7.593 0.974 1.00 92.69 178 MET A O 1
ATOM 1345 N N . PHE A 1 179 ? -2.903 9.151 0.199 1.00 91.94 179 PHE A N 1
ATOM 1346 C CA . PHE A 1 179 ? -3.805 10.268 0.477 1.00 91.94 179 PHE A CA 1
ATOM 1347 C C . PHE A 1 179 ? -5.094 10.167 -0.338 1.00 91.94 179 PHE A C 1
ATOM 1349 O O . PHE A 1 179 ? -6.174 10.373 0.216 1.00 91.94 179 PHE A O 1
ATOM 1356 N N . THR A 1 180 ? -5.012 9.754 -1.602 1.00 90.50 180 THR A N 1
ATOM 1357 C CA . THR A 1 180 ? -6.187 9.507 -2.446 1.00 90.50 180 THR A CA 1
ATOM 1358 C C . THR A 1 180 ? -7.099 8.433 -1.851 1.00 90.50 180 THR A C 1
ATOM 1360 O O . THR A 1 180 ? -8.311 8.638 -1.772 1.00 90.50 180 THR A O 1
ATOM 1363 N N . CYS A 1 181 ? -6.544 7.329 -1.336 1.00 88.62 181 CYS A N 1
ATOM 1364 C CA . CYS A 1 181 ? -7.335 6.301 -0.649 1.00 88.62 181 CYS A CA 1
ATOM 1365 C C . CYS A 1 181 ? -8.011 6.831 0.622 1.00 88.62 181 CYS A C 1
ATOM 1367 O O . CYS A 1 181 ? -9.192 6.564 0.853 1.00 88.62 181 CYS A O 1
ATOM 1369 N N . LEU A 1 182 ? -7.289 7.600 1.443 1.00 88.88 182 LEU A N 1
ATOM 1370 C CA . LEU A 1 182 ? -7.833 8.178 2.675 1.00 88.88 182 LEU A CA 1
ATOM 1371 C C . LEU A 1 182 ? -8.956 9.184 2.389 1.00 88.88 182 LEU A C 1
ATOM 1373 O O . LEU A 1 182 ? -9.993 9.151 3.055 1.00 88.88 182 LEU A O 1
ATOM 1377 N N . ILE A 1 183 ? -8.782 10.043 1.382 1.00 88.31 183 ILE A N 1
ATOM 1378 C CA . ILE A 1 183 ? -9.805 10.999 0.939 1.00 88.31 183 ILE A CA 1
ATOM 1379 C C . ILE A 1 183 ? -11.026 10.253 0.395 1.00 88.31 183 ILE A C 1
ATOM 1381 O O . ILE A 1 183 ? -12.149 10.553 0.802 1.00 88.31 183 ILE A O 1
ATOM 1385 N N . GLY A 1 184 ? -10.823 9.243 -0.456 1.00 87.06 184 GLY A N 1
ATOM 1386 C CA . GLY A 1 184 ? -11.905 8.411 -0.984 1.00 87.06 184 GLY A CA 1
ATOM 1387 C C . GLY A 1 184 ? -12.717 7.743 0.128 1.00 87.06 184 GLY A C 1
ATOM 1388 O O . GLY A 1 184 ? -13.948 7.792 0.122 1.00 87.06 184 GLY A O 1
ATOM 1389 N N . LEU A 1 185 ? -12.039 7.208 1.147 1.00 85.56 185 LEU A N 1
ATOM 1390 C CA . LEU A 1 185 ? -12.686 6.614 2.314 1.00 85.56 185 LEU A CA 1
ATOM 1391 C C . LEU A 1 185 ? -13.459 7.656 3.143 1.00 85.56 185 LEU A C 1
ATOM 1393 O O . LEU A 1 185 ? -14.591 7.404 3.561 1.00 85.56 185 LEU A O 1
ATOM 1397 N N . ALA A 1 186 ? -12.888 8.846 3.351 1.00 84.62 186 ALA A N 1
ATOM 1398 C CA . ALA A 1 186 ? -13.552 9.939 4.059 1.00 84.62 186 ALA A CA 1
ATOM 1399 C C . ALA A 1 186 ? -14.823 10.409 3.331 1.00 84.62 186 ALA A C 1
ATOM 1401 O O . ALA A 1 186 ? -15.857 10.626 3.971 1.00 84.62 186 ALA A O 1
ATOM 1402 N N . ILE A 1 187 ? -14.775 10.522 2.001 1.00 86.31 187 ILE A N 1
ATOM 1403 C CA . ILE A 1 187 ? -15.933 10.860 1.164 1.00 86.31 187 ILE A CA 1
ATOM 1404 C C . ILE A 1 187 ? -16.995 9.761 1.265 1.00 86.31 187 ILE A C 1
ATOM 1406 O O . ILE A 1 187 ? -18.157 10.068 1.532 1.00 86.31 187 ILE A O 1
ATOM 1410 N N . ALA A 1 188 ? -16.611 8.487 1.145 1.00 85.44 188 ALA A N 1
ATOM 1411 C CA . ALA A 1 188 ? -17.537 7.361 1.259 1.00 85.44 188 ALA A CA 1
ATOM 1412 C C . ALA A 1 188 ? -18.269 7.345 2.614 1.00 85.44 188 ALA A C 1
ATOM 1414 O O . ALA A 1 188 ? -19.489 7.160 2.666 1.00 85.44 188 ALA A O 1
ATOM 1415 N N . PHE A 1 189 ? -17.560 7.608 3.718 1.00 83.19 189 PHE A N 1
ATOM 1416 C CA . PHE A 1 189 ? -18.182 7.720 5.039 1.00 83.19 189 PHE A CA 1
ATOM 1417 C C . PHE A 1 189 ? -19.111 8.927 5.163 1.00 83.19 189 PHE A C 1
ATOM 1419 O O . PHE A 1 189 ? -20.185 8.799 5.757 1.00 83.19 189 PHE A O 1
ATOM 1426 N N . ARG A 1 190 ? -18.740 10.081 4.593 1.00 83.94 190 ARG A N 1
ATOM 1427 C CA . ARG A 1 190 ? -19.609 11.265 4.566 1.00 83.94 190 ARG A CA 1
ATOM 1428 C C . ARG A 1 190 ? -20.898 10.992 3.798 1.00 83.94 190 ARG A C 1
ATOM 1430 O O . ARG A 1 190 ? -21.966 11.245 4.341 1.00 83.94 190 ARG A O 1
ATOM 1437 N N . ILE A 1 191 ? -20.812 10.411 2.600 1.00 86.69 191 ILE A N 1
ATOM 1438 C CA . ILE A 1 191 ? -21.985 10.058 1.786 1.00 86.69 191 ILE A CA 1
ATOM 1439 C C . ILE A 1 191 ? -22.875 9.075 2.544 1.00 86.69 191 ILE A C 1
ATOM 1441 O O . ILE A 1 191 ? -24.073 9.309 2.673 1.00 86.69 191 ILE A O 1
ATOM 1445 N N . ARG A 1 192 ? -22.299 8.011 3.118 1.00 85.00 192 ARG A N 1
ATOM 1446 C CA . ARG A 1 192 ? -23.057 7.040 3.917 1.00 85.00 192 ARG A CA 1
ATOM 1447 C C . ARG A 1 192 ? -23.787 7.709 5.082 1.00 85.00 192 ARG A C 1
ATOM 1449 O O . ARG A 1 192 ? -24.945 7.383 5.323 1.00 85.00 192 ARG A O 1
ATOM 1456 N N . LYS A 1 193 ? -23.127 8.623 5.802 1.00 78.75 193 LYS A N 1
ATOM 1457 C CA . LYS A 1 193 ? -23.746 9.370 6.905 1.00 78.75 193 LYS A CA 1
ATOM 1458 C C . LYS A 1 193 ? -24.892 10.250 6.402 1.00 78.75 193 LYS A C 1
ATOM 1460 O O . LYS A 1 193 ? -25.958 10.224 7.001 1.00 78.75 193 LYS A O 1
ATOM 1465 N N . SER A 1 194 ? -24.702 10.970 5.298 1.00 79.31 194 SER A N 1
ATOM 1466 C CA . SER A 1 194 ? -25.753 11.799 4.697 1.00 79.31 194 SER A CA 1
ATOM 1467 C C . SER A 1 194 ? -26.955 10.969 4.239 1.00 79.31 194 SER A C 1
ATOM 1469 O O . SER A 1 194 ? -28.086 11.340 4.521 1.00 79.31 194 SER A O 1
ATOM 1471 N N . VAL A 1 195 ? -26.727 9.816 3.603 1.00 77.50 195 VAL A N 1
ATOM 1472 C CA . VAL A 1 195 ? -27.794 8.903 3.153 1.00 77.50 195 VAL A CA 1
ATOM 1473 C C . VAL A 1 195 ? -28.542 8.274 4.332 1.00 77.50 195 VAL A C 1
ATOM 1475 O O . VAL A 1 195 ? -29.755 8.107 4.265 1.00 77.50 195 VAL A O 1
ATOM 1478 N N . LEU A 1 196 ? -27.841 7.931 5.417 1.00 69.88 196 LEU A N 1
ATOM 1479 C CA . LEU A 1 196 ? -28.461 7.377 6.625 1.00 69.88 196 LEU A CA 1
ATOM 1480 C C . LEU A 1 196 ? -29.207 8.425 7.457 1.00 69.88 196 LEU A C 1
ATOM 1482 O O . LEU A 1 196 ? -30.155 8.055 8.129 1.00 69.88 196 LEU A O 1
ATOM 1486 N N . ASN A 1 197 ? -28.808 9.698 7.400 1.00 67.25 197 ASN A N 1
ATOM 1487 C CA . ASN A 1 197 ? -29.517 10.803 8.057 1.00 67.25 197 ASN A CA 1
ATOM 1488 C C . ASN A 1 197 ? -30.775 11.262 7.292 1.00 67.25 197 ASN A C 1
ATOM 1490 O O . ASN A 1 197 ? -31.522 12.091 7.802 1.00 67.25 197 ASN A O 1
ATOM 1494 N N . LEU A 1 198 ? -30.989 10.765 6.070 1.00 54.00 198 LEU A N 1
ATOM 1495 C CA . LEU A 1 198 ? -32.175 11.025 5.244 1.00 54.00 198 LEU A CA 1
ATOM 1496 C C . LEU A 1 198 ? -33.236 9.908 5.363 1.00 54.00 198 LEU A C 1
ATOM 1498 O O . LEU A 1 198 ? -34.172 9.865 4.566 1.00 54.00 198 LEU A O 1
ATOM 1502 N N . ARG A 1 199 ? -33.090 8.998 6.332 1.00 45.31 199 ARG A N 1
ATOM 1503 C CA . ARG A 1 199 ? -34.072 7.973 6.715 1.00 45.31 199 ARG A CA 1
ATOM 1504 C C . ARG A 1 199 ? -34.349 8.056 8.206 1.00 45.31 199 ARG A C 1
ATOM 1506 O O . ARG A 1 199 ? -35.481 7.690 8.578 1.00 45.31 199 ARG A O 1
#

Secondary structure (DSSP, 8-state):
----HHHHHHHTSHHHHHHHHHHHHHHHHHHIIIIIHHHHHHHH-SS-TT--SS-HHHHHHHHHHHHHTTHHHHHHHHHHHHHHHHHS-TTS-HHHHHHHHHHHHHHHHHHHHHHHHHTT-TT--TT-TTHHHHHHHHHHHHHHHHHHHHHHHHHHHSTT---HHHHHHHHHHHHHHHHHHHHHHHHHHHHHHHHHTT-

pLDDT: mean 84.31, std 11.45, range [45.09, 95.38]

Sequence (199 aa):
MEKNPETRRVLNSPPVKTLVLSGILVALVVITHSVIVPFEHTVLGDPFDQGVLFYLPFGFWVIVAYFERWHAALYLAPGFALGMVLYAGSGAPITARVLTLGVLTLTAPAVFAILAWASGRANHPVSEPSAWRLIVTAGLFTAMVNAIGLNLVRNSVVPDSASLTGVIQYFAGSIVGMFTCLIGLAIAFRIRKSVLNLR

Radius of gyration: 17.95 Å; chains: 1; bounding box: 57×31×46 Å